Protein AF-S6H0C4-F1 (afdb_monomer_lite)

Sequence (264 aa):
MDNEKNSGAQAIASGHPKEELLQLLNVKPSTLNWDAVVVYNRGRANALMMQQYIQKLTAENYMRPIDGEIESEEGSKLKFFGIQLGIPRLSFENASLTESRARVTLPITAGLAILKSEPVGGFKAIHSIMRPNGAAGPRLWLDVTLKDAPGGVDEVGKVTIDLSQMDDFDTDLFSDPVSVINAREFFKTEFAKHPELQVYILGTLSTQADSSLKPKFFKVHTQAAPGAKIRSAPNYGDGAVVLFVTLEGGLTVVFQRKTAILSI

Foldseek 3Di:
DDDDDDDPDDDPPPDDPPVVVVVVCVPDPPLPQFPDKDKDWQVLQLVQQQVVLVVLVPDPPSFDFDWDWDAFPVQKIKTWFRWGWDGWGWFCLVFDQVQQKIKIKIFGAFTKIWIWHDDDVDDIDTPDIFTAHHPPGKIKMKMFGQWQDPDFLVPFRWRKRFQLPIDPIFMPSDDDPRVGVRVSVSVNVRVNVPSVNGIGTSDTQDQPPPDQQRFRDKGKGWFADVPLNPPPDPNPRITIIMMGTHGVVGDDDDPDDDDDPDDD

Radius of gyration: 23.13 Å; chains: 1; bounding box: 72×41×73 Å

Secondary structure (DSSP, 8-state):
--------------S--HHHHHHHHHHS-TTTT-SEEEEEEHHHHHHHHHHHHHHHHTSTTTT--EEEEEE-TTSEEEEEEEEEE---EEE-TT--TTT-EEEEEEEEEEEEEEEEE--TTS--EEEEEE---TTT--EEEEEEE-PPPS--TTS-EEEEEEGGG-EEEEESS-SSHHHHHHHHHHHHHHHHH-GGGTEEEEEEE---TT-TT-E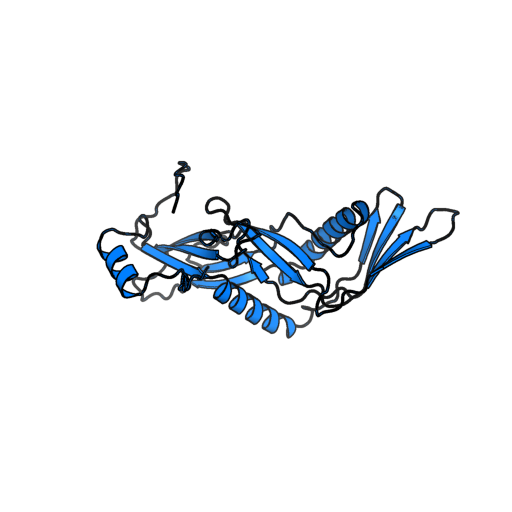EEEEEEEEEPTTTTSTTSTTTT-EEEEEEEEETTS--------------

pLDDT: mean 73.97, std 19.16, range [25.44, 95.0]

Structure (mmCIF, N/CA/C/O backbone):
data_AF-S6H0C4-F1
#
_entry.id   AF-S6H0C4-F1
#
loop_
_atom_site.group_PDB
_atom_site.id
_atom_site.type_symbol
_atom_site.label_atom_id
_atom_site.label_alt_id
_atom_site.label_comp_id
_atom_site.label_asym_id
_atom_site.label_entity_id
_atom_site.label_seq_id
_atom_site.pdbx_PDB_ins_code
_atom_site.Cartn_x
_atom_site.Cartn_y
_atom_site.Cartn_z
_atom_site.occupancy
_atom_site.B_iso_or_equiv
_atom_site.auth_seq_id
_atom_site.auth_comp_id
_atom_site.auth_asym_id
_atom_site.auth_atom_id
_atom_site.pdbx_PDB_model_num
ATOM 1 N N . MET A 1 1 ? 40.368 -20.418 32.553 1.00 34.09 1 MET A N 1
ATOM 2 C CA . MET A 1 1 ? 39.845 -21.783 32.761 1.00 34.09 1 MET A CA 1
ATOM 3 C C . MET A 1 1 ? 38.552 -21.650 33.549 1.00 34.09 1 MET A C 1
ATOM 5 O O . MET A 1 1 ? 38.533 -21.924 34.739 1.00 34.09 1 MET A O 1
ATOM 9 N N . ASP A 1 2 ? 37.561 -20.921 33.026 1.00 31.42 2 ASP A N 1
ATOM 10 C CA . ASP A 1 2 ? 36.664 -21.278 31.891 1.00 31.42 2 ASP A CA 1
ATOM 11 C C . ASP A 1 2 ? 35.701 -22.376 32.384 1.00 31.42 2 ASP A C 1
ATOM 13 O O . ASP A 1 2 ? 36.164 -23.381 32.908 1.00 31.42 2 ASP A O 1
ATOM 17 N N . ASN A 1 3 ? 34.371 -22.253 32.367 1.00 30.25 3 ASN A N 1
ATOM 18 C CA . ASN A 1 3 ? 33.481 -21.798 31.295 1.00 30.25 3 ASN A CA 1
ATOM 19 C C . ASN A 1 3 ? 32.099 -21.416 31.887 1.00 30.25 3 ASN A C 1
ATOM 21 O O . ASN A 1 3 ? 31.640 -22.047 32.834 1.00 30.25 3 ASN A O 1
ATOM 25 N N . GLU A 1 4 ? 31.513 -20.280 31.491 1.00 34.00 4 GLU A N 1
ATOM 26 C CA . GLU A 1 4 ? 30.398 -20.142 30.519 1.00 34.00 4 GLU A CA 1
ATOM 27 C C . GLU A 1 4 ? 29.028 -20.673 30.989 1.00 34.00 4 GLU A C 1
ATOM 29 O O . GLU A 1 4 ? 28.811 -21.860 31.186 1.00 34.00 4 GLU A O 1
ATOM 34 N N . LYS A 1 5 ? 28.107 -19.753 31.319 1.00 36.75 5 LYS A N 1
ATOM 35 C CA . LYS A 1 5 ? 26.991 -19.284 30.463 1.00 36.75 5 LYS A CA 1
ATOM 36 C C . LYS A 1 5 ? 25.963 -20.374 30.139 1.00 36.75 5 LYS A C 1
ATOM 38 O O . LYS A 1 5 ? 26.161 -21.185 29.247 1.00 36.75 5 LYS A O 1
ATOM 43 N N . ASN A 1 6 ? 24.768 -20.227 30.711 1.00 29.98 6 ASN A N 1
ATOM 44 C CA . ASN A 1 6 ? 23.556 -20.471 29.936 1.00 29.98 6 ASN A CA 1
ATOM 45 C C . ASN A 1 6 ? 22.479 -19.439 30.297 1.00 29.98 6 ASN A C 1
ATOM 47 O O . ASN A 1 6 ? 21.693 -19.606 31.226 1.00 29.98 6 ASN A O 1
ATOM 51 N N . SER A 1 7 ? 22.518 -18.323 29.568 1.00 31.81 7 SER A N 1
ATOM 52 C CA . SER A 1 7 ? 21.438 -17.344 29.490 1.00 31.81 7 SER A CA 1
ATOM 53 C C . SER A 1 7 ? 20.389 -17.907 28.534 1.00 31.81 7 SER A C 1
ATOM 55 O O . SER A 1 7 ? 20.538 -17.828 27.316 1.00 31.81 7 SER A O 1
ATOM 57 N N . GLY A 1 8 ? 19.353 -18.529 29.091 1.00 25.44 8 GLY A N 1
ATOM 58 C CA . GLY A 1 8 ? 18.155 -18.901 28.348 1.00 25.44 8 GLY A CA 1
ATOM 59 C C . GLY A 1 8 ? 17.259 -17.679 28.196 1.00 25.44 8 GLY A C 1
ATOM 60 O O . GLY A 1 8 ? 16.434 -17.406 29.064 1.00 25.44 8 GLY A O 1
ATOM 61 N N . ALA A 1 9 ? 17.441 -16.936 27.105 1.00 29.97 9 ALA A N 1
ATOM 62 C CA . ALA A 1 9 ? 16.541 -15.873 26.684 1.00 29.97 9 ALA A CA 1
ATOM 63 C C . ALA A 1 9 ? 15.137 -16.453 26.435 1.00 29.97 9 ALA A C 1
ATOM 65 O O . ALA A 1 9 ? 14.895 -17.117 25.426 1.00 29.97 9 ALA A O 1
ATOM 66 N N . GLN A 1 10 ? 14.213 -16.220 27.369 1.00 28.70 10 GLN A N 1
ATOM 67 C CA . GLN A 1 10 ? 12.796 -16.487 27.154 1.00 28.70 10 GLN A CA 1
ATOM 68 C C . GLN A 1 10 ? 12.208 -15.399 26.257 1.00 28.70 10 GLN A C 1
ATOM 70 O O . GLN A 1 10 ? 12.395 -14.202 26.470 1.00 28.70 10 GLN A O 1
ATOM 75 N N . ALA A 1 11 ? 11.531 -15.870 25.214 1.00 28.61 11 ALA A N 1
ATOM 76 C CA . ALA A 1 11 ? 10.883 -15.086 24.185 1.00 28.61 11 ALA A CA 1
ATOM 77 C C . ALA A 1 11 ? 9.949 -14.026 24.783 1.00 28.61 11 ALA A C 1
ATOM 79 O O . ALA A 1 11 ? 9.035 -14.336 25.546 1.00 28.61 11 ALA A O 1
ATOM 80 N N . ILE A 1 12 ? 10.160 -12.774 24.383 1.00 30.89 12 ILE A N 1
ATOM 81 C CA . ILE A 1 12 ? 9.271 -11.659 24.693 1.00 30.89 12 ILE A CA 1
ATOM 82 C C . ILE A 1 12 ? 8.042 -11.811 23.791 1.00 30.89 12 ILE A C 1
ATOM 84 O O . ILE A 1 12 ? 7.995 -11.293 22.677 1.00 30.89 12 ILE A O 1
ATOM 88 N N . ALA A 1 13 ? 7.065 -12.593 24.247 1.00 31.64 13 ALA A N 1
ATOM 89 C CA . ALA A 1 13 ? 5.725 -12.590 23.685 1.00 31.64 13 ALA A CA 1
ATOM 90 C C . ALA A 1 13 ? 5.092 -11.232 24.020 1.00 31.64 13 ALA A C 1
ATOM 92 O O . ALA A 1 13 ? 4.673 -10.986 25.147 1.00 31.64 13 ALA A O 1
ATOM 93 N N . SER A 1 14 ? 5.074 -10.319 23.052 1.00 42.72 14 SER A N 1
ATOM 94 C CA . SER A 1 14 ? 4.453 -8.997 23.159 1.00 42.72 14 SER A CA 1
ATOM 95 C C . SER A 1 14 ? 2.926 -9.098 23.078 1.00 42.72 14 SER A C 1
ATOM 97 O O . SER A 1 14 ? 2.285 -8.649 22.129 1.00 42.72 14 SER A O 1
ATOM 99 N N . GLY A 1 15 ? 2.335 -9.712 24.100 1.00 42.31 15 GLY A N 1
ATOM 100 C CA . GLY A 1 15 ? 0.900 -9.735 24.335 1.00 42.31 15 GLY A CA 1
ATOM 101 C C . GLY A 1 15 ? 0.644 -9.973 25.813 1.00 42.31 15 GLY A C 1
ATOM 102 O O . GLY A 1 15 ? 1.036 -11.009 26.343 1.00 42.31 15 GLY A O 1
ATOM 103 N N . HIS A 1 16 ? -0.006 -9.020 26.477 1.00 50.00 16 HIS A N 1
ATOM 104 C CA . HIS A 1 16 ? -0.489 -9.230 27.837 1.00 50.00 16 HIS A CA 1
ATOM 105 C C . HIS A 1 16 ? -1.446 -10.435 27.844 1.00 50.00 16 HIS A C 1
ATOM 107 O O . HIS A 1 16 ? -2.342 -10.491 26.989 1.00 50.00 16 HIS A O 1
ATOM 113 N N . PRO A 1 17 ? -1.284 -11.409 28.760 1.00 57.81 17 PRO A N 1
ATOM 114 C CA . PRO A 1 17 ? -2.262 -12.465 28.969 1.00 57.81 17 PRO A CA 1
ATOM 115 C C . PRO A 1 17 ? -3.647 -11.852 29.183 1.00 57.81 17 PRO A C 1
ATOM 117 O O . PRO A 1 17 ? -3.780 -10.761 29.743 1.00 57.81 17 PRO A O 1
ATOM 120 N N . LYS A 1 18 ? -4.691 -12.547 28.732 1.00 45.91 18 LYS A N 1
ATOM 121 C CA . LYS A 1 18 ? -6.084 -12.079 28.795 1.00 45.91 18 LYS A CA 1
ATOM 122 C C . LYS A 1 18 ? -6.448 -11.536 30.183 1.00 45.91 18 LYS A C 1
ATOM 124 O O . LYS A 1 18 ? -7.115 -10.511 30.278 1.00 45.91 18 LYS A O 1
ATOM 129 N N . GLU A 1 19 ? -5.997 -12.202 31.241 1.00 47.56 19 GLU A N 1
ATOM 130 C CA . GLU A 1 19 ? -6.248 -11.820 32.631 1.00 47.56 19 GLU A CA 1
ATOM 131 C C . GLU A 1 19 ? -5.609 -10.474 33.009 1.00 47.56 19 GLU A C 1
ATOM 133 O O . GLU A 1 19 ? -6.232 -9.681 33.709 1.00 47.56 19 GLU A O 1
ATOM 138 N N . GLU A 1 20 ? -4.408 -10.180 32.511 1.00 55.25 20 GLU A N 1
ATOM 139 C CA . GLU A 1 20 ? -3.692 -8.925 32.777 1.00 55.25 20 GLU A CA 1
ATOM 140 C C . GLU A 1 20 ? -4.338 -7.749 32.025 1.00 55.25 20 GLU A C 1
ATOM 142 O O . GLU A 1 20 ? -4.531 -6.668 32.581 1.00 55.25 20 GLU A O 1
ATOM 147 N N . LEU A 1 21 ? -4.796 -7.993 30.793 1.00 51.62 21 LEU A N 1
ATOM 148 C CA . LEU A 1 21 ? -5.605 -7.046 30.016 1.00 51.62 21 LEU A CA 1
ATOM 149 C C . LEU A 1 21 ? -6.933 -6.719 30.714 1.00 51.62 21 LEU A C 1
ATOM 151 O O . LEU A 1 21 ? -7.326 -5.555 30.782 1.00 51.62 21 LEU A O 1
ATOM 155 N N . LEU A 1 22 ? -7.611 -7.729 31.269 1.00 54.78 22 LEU A N 1
ATOM 156 C CA . LEU A 1 22 ? -8.853 -7.536 32.022 1.00 54.78 22 LEU A CA 1
ATOM 157 C C . LEU A 1 22 ? -8.627 -6.744 33.313 1.00 54.78 22 LEU A C 1
ATOM 159 O O . LEU A 1 22 ? -9.448 -5.894 33.647 1.00 54.78 22 LEU A O 1
ATOM 163 N N . GLN A 1 23 ? -7.514 -6.971 34.014 1.00 60.06 23 GLN A N 1
ATOM 164 C CA . GLN A 1 23 ? -7.155 -6.184 35.197 1.00 60.06 23 GLN A CA 1
ATOM 165 C C . GLN A 1 23 ? -6.880 -4.719 34.840 1.00 60.06 23 GLN A C 1
ATOM 167 O O . GLN A 1 23 ? -7.364 -3.825 35.530 1.00 60.06 23 GLN A O 1
ATOM 172 N N . LEU A 1 24 ? -6.180 -4.465 33.732 1.00 53.62 24 LEU A N 1
ATOM 173 C CA . LEU A 1 24 ? -5.868 -3.113 33.264 1.00 53.62 24 LEU A CA 1
ATOM 174 C C . LEU A 1 24 ? -7.130 -2.335 32.847 1.00 53.62 24 LEU A C 1
ATOM 176 O O . LEU A 1 24 ? -7.292 -1.168 33.204 1.00 53.62 24 LEU A O 1
ATOM 180 N N . LEU A 1 25 ? -8.072 -3.009 32.176 1.00 59.50 25 LEU A N 1
ATOM 181 C CA . LEU A 1 25 ? -9.378 -2.449 31.807 1.00 59.50 25 LEU A CA 1
ATOM 182 C C . LEU A 1 25 ? -10.277 -2.149 33.020 1.00 59.50 25 LEU A C 1
ATOM 184 O O . LEU A 1 25 ? -11.147 -1.286 32.926 1.00 59.50 25 LEU A O 1
ATOM 188 N N . ASN A 1 26 ? -10.062 -2.827 34.151 1.00 58.31 26 ASN A N 1
ATOM 189 C CA . ASN A 1 26 ? -10.879 -2.688 35.359 1.00 58.31 26 ASN A CA 1
ATOM 190 C C . ASN A 1 26 ? -10.489 -1.477 36.235 1.00 58.31 26 ASN A C 1
ATOM 192 O O . ASN A 1 26 ? -11.253 -1.076 37.107 1.00 58.31 26 ASN A O 1
ATOM 196 N N . VAL A 1 27 ? -9.304 -0.887 36.027 1.00 59.44 27 VAL A N 1
ATOM 197 C CA . VAL A 1 27 ? -8.774 0.201 36.878 1.00 59.44 27 VAL A CA 1
ATOM 198 C C . VAL A 1 27 ? -9.173 1.593 36.373 1.00 59.44 27 VAL A C 1
ATOM 200 O O . VAL A 1 27 ? -9.385 2.509 37.167 1.00 59.44 27 VAL A O 1
ATOM 203 N N . LYS A 1 28 ? -9.285 1.784 35.056 1.00 52.25 28 LYS A N 1
ATOM 204 C CA . LYS A 1 28 ? -9.688 3.058 34.440 1.00 52.25 28 LYS A CA 1
ATOM 205 C C . LYS A 1 28 ? -10.244 2.787 33.040 1.00 52.25 28 LYS A C 1
ATOM 207 O O . LYS A 1 28 ? -9.727 1.879 32.384 1.00 52.25 28 LYS A O 1
ATOM 212 N N . PRO A 1 29 ? -11.216 3.579 32.532 1.00 55.62 29 PRO A N 1
ATOM 213 C CA . PRO A 1 29 ? -11.611 3.503 31.130 1.00 55.62 29 PRO A CA 1
ATOM 214 C C . PRO A 1 29 ? -10.373 3.702 30.250 1.00 55.62 29 PRO A C 1
ATOM 216 O O . PRO A 1 29 ? -9.862 4.811 30.092 1.00 55.62 29 PRO A O 1
ATOM 219 N N . SER A 1 30 ? -9.848 2.597 29.724 1.00 63.81 30 SER A N 1
ATOM 220 C CA . SER A 1 30 ? -8.609 2.580 28.938 1.00 63.81 30 SER A CA 1
ATOM 221 C C . SER A 1 30 ? -8.872 2.934 27.473 1.00 63.81 30 SER A C 1
ATOM 223 O O . SER A 1 30 ? -7.967 2.932 26.648 1.00 63.81 30 SER A O 1
ATOM 225 N N . THR A 1 31 ? -10.123 3.263 27.152 1.00 70.19 31 THR A N 1
ATOM 226 C CA . THR A 1 31 ? -10.595 3.652 25.826 1.00 70.19 31 THR A CA 1
ATOM 227 C C . THR A 1 31 ? -10.533 5.158 25.593 1.00 70.19 31 THR A C 1
ATOM 229 O O . THR A 1 31 ? -10.997 5.611 24.559 1.00 70.19 31 THR A O 1
ATOM 232 N N . LEU A 1 32 ? -9.976 5.959 26.515 1.00 71.00 32 LEU A N 1
ATOM 233 C CA . LEU A 1 32 ? -9.816 7.414 26.346 1.00 71.00 32 LEU A CA 1
ATOM 234 C C . LEU A 1 32 ? -11.122 8.130 25.930 1.00 71.00 32 LEU A C 1
ATOM 236 O O . LEU A 1 32 ? -11.110 8.964 25.027 1.00 71.00 32 LEU A O 1
ATOM 240 N N . ASN A 1 33 ? -12.234 7.812 26.605 1.00 75.94 33 ASN A N 1
ATOM 241 C CA . ASN A 1 33 ? -13.592 8.325 26.342 1.00 75.94 33 ASN A CA 1
ATOM 242 C C . ASN A 1 33 ? -14.245 7.849 25.029 1.00 75.94 33 ASN A C 1
ATOM 244 O O . ASN A 1 33 ? -15.253 8.414 24.615 1.00 75.94 33 ASN A O 1
ATOM 248 N N . TRP A 1 34 ? -13.698 6.820 24.386 1.00 78.88 34 TRP A N 1
ATOM 249 C CA . TRP A 1 34 ? -14.387 6.091 23.323 1.00 78.88 34 TRP A CA 1
ATOM 250 C C . TRP A 1 34 ? -15.216 4.944 23.900 1.00 78.88 34 TRP A C 1
ATOM 252 O O . TRP A 1 34 ? -14.828 4.333 24.898 1.00 78.88 34 TRP A O 1
ATOM 262 N N . ASP A 1 35 ? -16.335 4.629 23.254 1.00 78.38 35 ASP A N 1
ATOM 263 C CA . ASP A 1 35 ? -17.247 3.579 23.715 1.00 78.38 35 ASP A CA 1
ATOM 264 C C . ASP A 1 35 ? -16.727 2.179 23.353 1.00 78.38 35 ASP A C 1
ATOM 266 O O . ASP A 1 35 ? -16.949 1.219 24.088 1.00 78.38 35 ASP A O 1
ATOM 270 N N . ALA A 1 36 ? -15.983 2.059 22.247 1.00 80.50 36 ALA A N 1
ATOM 271 C CA . ALA A 1 36 ? -15.291 0.830 21.871 1.00 80.50 36 ALA A CA 1
ATOM 272 C C . ALA A 1 36 ? -13.983 1.098 21.109 1.00 80.50 36 ALA A C 1
ATOM 274 O O . ALA A 1 36 ? -13.833 2.105 20.415 1.00 80.50 36 ALA A O 1
ATOM 275 N N . VAL A 1 37 ? -13.038 0.157 21.220 1.00 81.75 37 VAL A N 1
ATOM 276 C CA . VAL A 1 37 ? -11.792 0.132 20.441 1.00 81.75 37 VAL A CA 1
ATOM 277 C C . VAL A 1 37 ? -11.666 -1.225 19.752 1.00 81.75 37 VAL A C 1
ATOM 279 O O . VAL A 1 37 ? -11.728 -2.263 20.411 1.00 81.75 37 VAL A O 1
ATOM 282 N N . VAL A 1 38 ? -11.482 -1.228 18.431 1.00 81.44 38 VAL A N 1
ATOM 283 C CA . VAL A 1 38 ? -11.305 -2.445 17.620 1.00 81.44 38 VAL A CA 1
ATOM 284 C C . VAL A 1 38 ? -9.908 -2.446 17.017 1.00 81.44 38 VAL A C 1
ATOM 286 O O . VAL A 1 38 ? -9.460 -1.438 16.482 1.00 81.44 38 VAL A O 1
ATOM 289 N N . VAL A 1 39 ? -9.209 -3.580 17.089 1.00 85.19 39 VAL A N 1
ATOM 290 C CA . VAL A 1 39 ? -7.814 -3.686 16.645 1.00 85.19 39 VAL A CA 1
ATOM 291 C C . VAL A 1 39 ? -7.643 -4.835 15.656 1.00 85.19 39 VAL A C 1
ATOM 293 O O . VAL A 1 39 ? -7.896 -6.000 15.976 1.00 85.19 39 VAL A O 1
ATOM 296 N N . TYR A 1 40 ? -7.136 -4.510 14.468 1.00 86.38 40 TYR A N 1
ATOM 297 C CA . TYR A 1 40 ? -6.672 -5.476 13.477 1.00 86.38 40 TYR A CA 1
ATOM 298 C C . TYR A 1 40 ? -5.149 -5.449 13.437 1.00 86.38 40 TYR A C 1
ATOM 300 O O . TYR A 1 40 ? -4.553 -4.526 12.886 1.00 86.38 40 TYR A O 1
ATOM 308 N N . ASN A 1 41 ? -4.502 -6.465 14.007 1.00 91.31 41 ASN A N 1
ATOM 309 C CA . ASN A 1 41 ? -3.055 -6.609 13.859 1.00 91.31 41 ASN A CA 1
ATOM 310 C C . ASN A 1 41 ? -2.668 -6.854 12.386 1.00 91.31 41 ASN A C 1
ATOM 312 O O . ASN A 1 41 ? -3.500 -7.258 11.568 1.00 91.31 41 ASN A O 1
ATOM 316 N N . ARG A 1 42 ? -1.383 -6.664 12.061 1.00 93.25 42 ARG A N 1
ATOM 317 C CA . ARG A 1 42 ? -0.816 -6.878 10.717 1.00 93.25 42 ARG A CA 1
ATOM 318 C C . ARG A 1 42 ? -1.258 -8.194 10.083 1.00 93.25 42 ARG A C 1
ATOM 320 O O . ARG A 1 42 ? -1.658 -8.209 8.924 1.00 93.25 42 ARG A O 1
ATOM 327 N N . GLY A 1 43 ? -1.219 -9.287 10.847 1.00 93.81 43 GLY A N 1
ATOM 328 C CA . GLY A 1 43 ? -1.630 -10.609 10.371 1.00 93.81 43 GLY A CA 1
ATOM 329 C C . GLY A 1 43 ? -3.090 -10.650 9.911 1.00 93.81 43 GLY A C 1
ATOM 330 O O . GLY A 1 43 ? -3.363 -11.086 8.795 1.00 93.81 43 GLY A O 1
ATOM 331 N N . ARG A 1 44 ? -4.024 -10.151 10.731 1.00 91.62 44 ARG A N 1
ATOM 332 C CA . ARG A 1 44 ? -5.456 -10.110 10.387 1.00 91.62 44 ARG A CA 1
ATOM 333 C C . ARG A 1 44 ? -5.752 -9.147 9.241 1.00 91.62 44 ARG A C 1
ATOM 335 O O . ARG A 1 44 ? -6.492 -9.521 8.337 1.00 91.62 44 ARG A O 1
ATOM 342 N N . ALA A 1 45 ? -5.157 -7.953 9.246 1.00 89.56 45 ALA A N 1
ATOM 343 C CA . ALA A 1 45 ? -5.327 -6.990 8.158 1.00 89.56 45 ALA A CA 1
ATOM 344 C C . ALA A 1 45 ? -4.865 -7.585 6.814 1.00 89.56 45 ALA A C 1
ATOM 346 O O . ALA A 1 45 ? -5.612 -7.571 5.837 1.00 89.56 45 ALA A O 1
ATOM 347 N N . ASN A 1 46 ? -3.688 -8.218 6.791 1.00 93.56 46 ASN A N 1
ATOM 348 C CA . ASN A 1 46 ? -3.154 -8.856 5.586 1.00 93.56 46 ASN A CA 1
ATOM 349 C C . ASN A 1 46 ? -3.956 -10.086 5.146 1.00 93.56 46 ASN A C 1
ATOM 351 O O . ASN A 1 46 ? -4.091 -10.316 3.946 1.00 93.56 46 ASN A O 1
ATOM 355 N N . ALA A 1 47 ? -4.524 -10.857 6.077 1.00 92.81 47 ALA A N 1
ATOM 356 C CA . ALA A 1 47 ? -5.413 -11.968 5.734 1.00 92.81 47 ALA A CA 1
ATOM 357 C C . ALA A 1 47 ? -6.681 -11.479 5.009 1.00 92.81 47 ALA A C 1
ATOM 359 O O . ALA A 1 47 ? -7.070 -12.050 3.991 1.00 92.81 47 ALA A O 1
ATOM 360 N N . LEU A 1 48 ? -7.282 -10.379 5.477 1.00 89.50 48 LEU A N 1
ATOM 361 C CA . LEU A 1 48 ? -8.447 -9.762 4.832 1.00 89.50 48 LEU A CA 1
ATOM 362 C C . LEU A 1 48 ? -8.109 -9.163 3.462 1.00 89.50 48 LEU A C 1
ATOM 364 O O . LEU A 1 48 ? -8.894 -9.290 2.520 1.00 89.50 48 LEU A O 1
ATOM 368 N N . MET A 1 49 ? -6.938 -8.533 3.327 1.00 87.88 49 MET A N 1
ATOM 369 C CA . MET A 1 49 ? -6.461 -8.033 2.034 1.00 87.88 49 MET A CA 1
ATOM 370 C C . MET A 1 49 ? -6.211 -9.177 1.048 1.00 87.88 49 MET A C 1
ATOM 372 O O . MET A 1 49 ? -6.608 -9.077 -0.109 1.00 87.88 49 MET A O 1
ATOM 376 N N . MET A 1 50 ? -5.626 -10.289 1.504 1.00 91.19 50 MET A N 1
ATOM 377 C CA . MET A 1 50 ? -5.413 -11.488 0.690 1.00 91.19 50 MET A CA 1
ATOM 378 C C . MET A 1 50 ? -6.732 -12.102 0.215 1.00 91.19 50 MET A C 1
ATOM 380 O O . MET A 1 50 ? -6.861 -12.419 -0.965 1.00 91.19 50 MET A O 1
ATOM 384 N N . GLN A 1 51 ? -7.719 -12.246 1.104 1.00 90.31 51 GLN A N 1
ATOM 385 C CA . GLN A 1 51 ? -9.031 -12.781 0.736 1.00 90.31 51 GLN A CA 1
ATOM 386 C C . GLN A 1 51 ? -9.690 -11.932 -0.355 1.00 90.31 51 GLN A C 1
ATOM 388 O O . GLN A 1 51 ? -10.169 -12.467 -1.352 1.00 90.31 51 GLN A O 1
ATOM 393 N N . GLN A 1 52 ? -9.677 -10.609 -0.190 1.00 86.56 52 GLN A N 1
ATOM 394 C CA . GLN A 1 52 ? -10.233 -9.698 -1.188 1.00 86.56 52 GLN A CA 1
ATOM 395 C C . GLN A 1 52 ? -9.439 -9.716 -2.482 1.00 86.56 52 GLN A C 1
ATOM 397 O O . GLN A 1 52 ? -10.036 -9.744 -3.548 1.00 86.56 52 GLN A O 1
ATOM 402 N N . TYR A 1 53 ? -8.109 -9.756 -2.410 1.00 86.25 53 TYR A N 1
ATOM 403 C CA . TYR A 1 53 ? -7.272 -9.915 -3.591 1.00 86.25 53 TYR A CA 1
ATOM 404 C C . TYR A 1 53 ? -7.690 -11.159 -4.388 1.00 86.25 53 TYR A C 1
ATOM 406 O O . TYR A 1 53 ? -7.955 -11.041 -5.578 1.00 86.25 53 TYR A O 1
ATOM 414 N N . ILE A 1 54 ? -7.860 -12.317 -3.735 1.00 87.12 54 ILE A N 1
ATOM 415 C CA . ILE A 1 54 ? -8.311 -13.563 -4.382 1.00 87.12 54 ILE A CA 1
ATOM 416 C C . ILE A 1 54 ? -9.717 -13.422 -4.983 1.00 87.12 54 ILE A C 1
ATOM 418 O O . ILE A 1 54 ? -9.941 -13.859 -6.106 1.00 87.12 54 ILE A O 1
ATOM 422 N N . GLN A 1 55 ? -10.661 -12.797 -4.276 1.00 84.56 55 GLN A N 1
ATOM 423 C CA . GLN A 1 55 ? -12.011 -12.550 -4.810 1.00 84.56 55 GLN A CA 1
ATOM 424 C C . GLN A 1 55 ? -11.978 -11.663 -6.053 1.00 84.56 55 GLN A C 1
ATOM 426 O O . GLN A 1 55 ? -12.716 -11.875 -7.015 1.00 84.56 55 GLN A O 1
ATOM 431 N N . LYS A 1 56 ? -11.096 -10.668 -6.040 1.00 80.19 56 LYS A N 1
ATOM 432 C CA . LYS A 1 56 ? -10.920 -9.777 -7.168 1.00 80.19 56 LYS A CA 1
ATOM 433 C C . LYS A 1 56 ? -10.226 -10.489 -8.338 1.00 80.19 56 LYS A C 1
ATOM 435 O O . LYS A 1 56 ? -10.638 -10.264 -9.465 1.00 80.19 56 LYS A O 1
ATOM 440 N N . LEU A 1 57 ? -9.300 -11.436 -8.112 1.00 75.81 57 LEU A N 1
ATOM 441 C CA . LEU A 1 57 ? -8.700 -12.265 -9.183 1.00 75.81 57 LEU A CA 1
ATOM 442 C C . LEU A 1 57 ? -9.738 -12.968 -10.064 1.00 75.81 57 LEU A C 1
ATOM 444 O O . LEU A 1 57 ? -9.495 -13.174 -11.249 1.00 75.81 57 LEU A O 1
ATOM 448 N N . THR A 1 58 ? -10.867 -13.366 -9.479 1.00 68.44 58 THR A N 1
ATOM 449 C CA . THR A 1 58 ? -11.939 -14.066 -10.196 1.00 68.44 58 THR A CA 1
ATOM 450 C C . THR A 1 58 ? -12.900 -13.127 -10.926 1.00 68.44 58 THR A C 1
ATOM 452 O O . THR A 1 58 ? -13.760 -13.601 -11.662 1.00 68.44 58 THR A O 1
ATOM 455 N N . ALA A 1 59 ? -12.774 -11.811 -10.731 1.00 66.94 59 ALA A N 1
ATOM 456 C CA . ALA A 1 59 ? -13.578 -10.816 -11.426 1.00 66.94 59 ALA A CA 1
ATOM 457 C C . ALA A 1 59 ? -13.000 -10.536 -12.821 1.00 66.94 59 ALA A C 1
ATOM 459 O O . ALA A 1 59 ? -11.786 -10.385 -12.992 1.00 66.94 59 ALA A O 1
ATOM 460 N N . GLU A 1 60 ? -13.874 -10.430 -13.824 1.00 57.81 60 GLU A N 1
ATOM 461 C CA . GLU A 1 60 ? -13.468 -10.055 -15.177 1.00 57.81 60 GLU A CA 1
ATOM 462 C C . GLU A 1 60 ? -12.746 -8.694 -15.132 1.00 57.81 60 GLU A C 1
ATOM 464 O O . GLU A 1 60 ? -13.335 -7.688 -14.746 1.00 57.81 60 GLU A O 1
ATOM 469 N N . ASN A 1 61 ? -11.470 -8.674 -15.542 1.00 57.06 61 ASN A N 1
ATOM 470 C CA . ASN A 1 61 ? -10.563 -7.513 -15.660 1.00 57.06 61 ASN A CA 1
ATOM 471 C C . ASN A 1 61 ? -9.656 -7.139 -14.472 1.00 57.06 61 ASN A C 1
ATOM 473 O O . ASN A 1 61 ? -8.834 -6.244 -14.650 1.00 57.06 61 ASN A O 1
ATOM 477 N N . TYR A 1 62 ? -9.690 -7.818 -13.322 1.00 59.88 62 TYR A N 1
ATOM 478 C CA . TYR A 1 62 ? -8.856 -7.397 -12.178 1.00 59.88 62 TYR A CA 1
ATOM 479 C C . TYR A 1 62 ? -7.340 -7.612 -12.358 1.00 59.88 62 TYR A C 1
ATOM 481 O O . TYR A 1 62 ? -6.531 -6.917 -11.755 1.00 59.88 62 TYR A O 1
ATOM 489 N N . MET A 1 63 ? -6.942 -8.574 -13.193 1.00 61.31 63 MET A N 1
ATOM 490 C CA . MET A 1 63 ? -5.539 -8.930 -13.460 1.00 61.31 63 MET A CA 1
ATOM 491 C C . MET A 1 63 ? -5.110 -8.536 -14.872 1.00 61.31 63 MET A C 1
ATOM 493 O O . MET A 1 63 ? -4.359 -9.273 -15.514 1.00 61.31 63 MET A O 1
ATOM 497 N N . ARG A 1 64 ? -5.605 -7.411 -15.407 1.00 73.06 64 ARG A N 1
ATOM 498 C CA . ARG A 1 64 ? -5.023 -6.906 -16.654 1.00 73.06 64 ARG A CA 1
ATOM 499 C C . ARG A 1 64 ? -3.556 -6.581 -16.378 1.00 73.06 64 ARG A C 1
ATOM 501 O O . ARG A 1 64 ? -3.283 -5.807 -15.461 1.00 73.06 64 ARG A O 1
ATOM 508 N N . PRO A 1 65 ? -2.619 -7.209 -17.103 1.00 83.31 65 PRO A N 1
ATOM 509 C CA . PRO A 1 65 ? -1.223 -6.866 -16.947 1.00 83.31 65 PRO A CA 1
ATOM 510 C C . PRO A 1 65 ? -1.024 -5.372 -17.210 1.00 83.31 65 PRO A C 1
ATOM 512 O O . PRO A 1 65 ? -1.682 -4.799 -18.078 1.00 83.31 65 PRO A O 1
ATOM 515 N N . ILE A 1 66 ? -0.145 -4.742 -16.436 1.00 88.50 66 ILE A N 1
ATOM 516 C CA . ILE A 1 66 ? 0.170 -3.328 -16.602 1.00 88.50 66 ILE A CA 1
ATOM 517 C C . ILE A 1 66 ? 1.148 -3.220 -17.773 1.00 88.50 66 ILE A C 1
ATOM 519 O O . ILE A 1 66 ? 2.296 -3.674 -17.703 1.00 88.50 66 ILE A O 1
ATOM 523 N N . ASP A 1 67 ? 0.658 -2.635 -18.858 1.00 90.44 67 ASP A N 1
ATOM 524 C CA . ASP A 1 67 ? 1.406 -2.323 -20.066 1.00 90.44 67 ASP A CA 1
ATOM 525 C C . ASP A 1 67 ? 1.515 -0.806 -20.210 1.00 90.44 67 ASP A C 1
ATOM 527 O O . ASP A 1 67 ? 0.574 -0.072 -19.913 1.00 90.44 67 ASP A O 1
ATOM 531 N N . GLY A 1 68 ? 2.642 -0.322 -20.719 1.00 92.06 68 GLY A N 1
ATOM 532 C CA . GLY A 1 68 ? 2.772 1.089 -21.054 1.00 92.06 68 GLY A CA 1
ATOM 533 C C . GLY A 1 68 ? 4.209 1.535 -21.228 1.00 92.06 68 GLY A C 1
ATOM 534 O O . GLY A 1 68 ? 5.147 0.741 -21.194 1.00 92.06 68 GLY A O 1
ATOM 535 N N . GLU A 1 69 ? 4.388 2.825 -21.460 1.00 92.56 69 GLU A N 1
ATOM 536 C CA . GLU A 1 69 ? 5.706 3.426 -21.577 1.00 92.56 69 GLU A CA 1
ATOM 537 C C . GLU A 1 69 ? 5.718 4.822 -20.974 1.00 92.56 69 GLU A C 1
ATOM 539 O O . GLU A 1 69 ? 4.705 5.520 -20.965 1.00 92.56 69 GLU A O 1
ATOM 544 N N . ILE A 1 70 ? 6.886 5.209 -20.477 1.00 91.94 70 ILE A N 1
ATOM 545 C CA . ILE A 1 70 ? 7.182 6.562 -20.031 1.00 91.94 70 ILE A CA 1
ATOM 546 C C . ILE A 1 70 ? 8.508 6.999 -20.647 1.00 91.94 70 ILE A C 1
ATOM 548 O O . ILE A 1 70 ? 9.446 6.207 -20.784 1.00 91.94 70 ILE A O 1
ATOM 552 N N . GLU A 1 71 ? 8.567 8.253 -21.069 1.00 88.44 71 GLU A N 1
ATOM 553 C CA . GLU A 1 71 ? 9.755 8.868 -21.648 1.00 88.44 71 GLU A CA 1
ATOM 554 C C . GLU A 1 71 ? 10.399 9.779 -20.607 1.00 88.44 71 GLU A C 1
ATOM 556 O O . GLU A 1 71 ? 9.713 10.539 -19.926 1.00 88.44 71 GLU A O 1
ATOM 561 N N . SER A 1 72 ? 11.714 9.660 -20.460 1.00 79.94 72 SER A N 1
ATOM 562 C CA . SER A 1 72 ? 12.509 10.553 -19.632 1.00 79.94 72 SER A CA 1
ATOM 563 C C . SER A 1 72 ? 12.762 11.867 -20.363 1.00 79.94 72 SER A C 1
ATOM 565 O O . SER A 1 72 ? 12.764 11.923 -21.595 1.00 79.94 72 SER A O 1
ATOM 567 N N . GLU A 1 73 ? 13.071 12.917 -19.604 1.00 72.50 73 GLU A N 1
ATOM 568 C CA . GLU A 1 73 ? 13.477 14.210 -20.171 1.00 72.50 73 GLU A CA 1
ATOM 569 C C . GLU A 1 73 ? 14.740 14.104 -21.051 1.00 72.50 73 GLU A C 1
ATOM 571 O O . GLU A 1 73 ? 14.943 14.912 -21.953 1.00 72.50 73 GLU A O 1
ATOM 576 N N . GLU A 1 74 ? 15.561 13.070 -20.843 1.00 70.94 74 GLU A N 1
ATOM 577 C CA . GLU A 1 74 ? 16.791 12.797 -21.596 1.00 70.94 74 GLU A CA 1
ATOM 578 C C . GLU A 1 74 ? 16.552 11.971 -22.882 1.00 70.94 74 GLU A C 1
ATOM 580 O O . GLU A 1 74 ? 17.503 11.595 -23.572 1.00 70.94 74 GLU A O 1
ATOM 585 N N . GLY A 1 75 ? 15.293 11.660 -23.225 1.00 74.94 75 GLY A N 1
ATOM 586 C CA . GLY A 1 75 ? 14.921 10.904 -24.432 1.00 74.94 75 GLY A CA 1
ATOM 587 C C . GLY A 1 75 ? 15.128 9.385 -24.325 1.00 74.94 75 GLY A C 1
ATOM 588 O O . GLY A 1 75 ? 15.062 8.659 -25.327 1.00 74.94 75 GLY A O 1
ATOM 589 N N . SER A 1 76 ? 15.392 8.876 -23.118 1.00 80.69 76 SER A N 1
ATOM 590 C CA . SER A 1 76 ? 15.324 7.441 -22.831 1.00 80.69 76 SER A CA 1
ATOM 591 C C . SER A 1 76 ? 13.877 7.035 -22.551 1.00 80.69 76 SER A C 1
ATOM 593 O O . SER A 1 76 ? 13.125 7.748 -21.897 1.00 80.69 76 SER A O 1
ATOM 595 N N . LYS A 1 77 ? 13.457 5.881 -23.065 1.00 88.25 77 LYS A N 1
ATOM 596 C CA . LYS A 1 77 ? 12.106 5.347 -22.890 1.00 88.25 77 LYS A CA 1
ATOM 597 C C . LYS A 1 77 ? 12.157 4.107 -22.028 1.00 88.25 77 LYS A C 1
ATOM 599 O O . LYS A 1 77 ? 12.902 3.168 -22.326 1.00 88.25 77 LYS A O 1
ATOM 604 N N . LEU A 1 78 ? 11.318 4.093 -21.004 1.00 91.25 78 LEU A N 1
ATOM 605 C CA . LEU A 1 78 ? 11.093 2.937 -20.165 1.00 91.25 78 LEU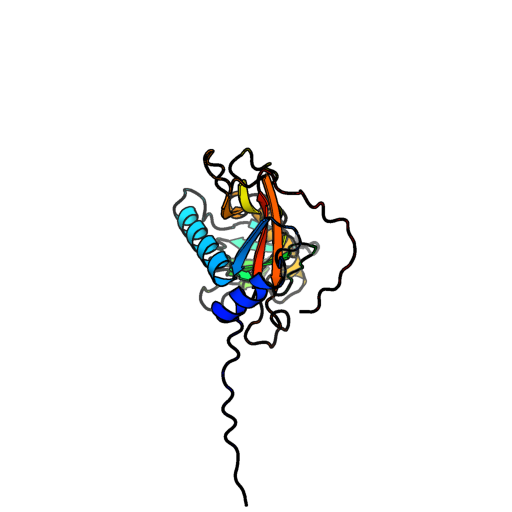 A CA 1
ATOM 606 C C . LEU A 1 78 ? 9.756 2.307 -20.534 1.00 91.25 78 LEU A C 1
ATOM 608 O O . LEU A 1 78 ? 8.713 2.952 -20.462 1.00 91.25 78 LEU A O 1
ATOM 612 N N . LYS A 1 79 ? 9.802 1.049 -20.968 1.00 92.62 79 LYS A N 1
ATOM 613 C CA . LYS A 1 79 ? 8.631 0.324 -21.453 1.00 92.62 79 LYS A CA 1
ATOM 614 C C . LYS A 1 79 ? 8.324 -0.874 -20.577 1.00 92.62 79 LYS A C 1
ATOM 616 O O . LYS A 1 79 ? 9.190 -1.716 -20.361 1.00 92.62 79 LYS A O 1
ATOM 621 N N . PHE A 1 80 ? 7.082 -0.960 -20.135 1.00 93.38 80 PHE A N 1
ATOM 622 C CA . PHE A 1 80 ? 6.539 -2.033 -19.326 1.00 93.38 80 PHE A CA 1
ATOM 623 C C . PHE A 1 80 ? 5.636 -2.902 -20.190 1.00 93.38 80 PHE A C 1
ATOM 625 O O . PHE A 1 80 ? 4.778 -2.396 -20.915 1.00 93.38 80 PHE A O 1
ATOM 632 N N . PHE A 1 81 ? 5.847 -4.210 -20.115 1.00 91.50 81 PHE A N 1
ATOM 633 C CA . PHE A 1 81 ? 5.002 -5.193 -20.765 1.00 91.50 81 PHE A CA 1
ATOM 634 C C . PHE A 1 81 ? 4.579 -6.249 -19.768 1.00 91.50 81 PHE A C 1
ATOM 636 O O . PHE A 1 81 ? 5.422 -6.895 -19.138 1.00 91.50 81 PHE A O 1
ATOM 643 N N . GLY A 1 82 ? 3.282 -6.483 -19.678 1.00 89.81 82 GLY A N 1
ATOM 644 C CA . GLY A 1 82 ? 2.763 -7.619 -18.955 1.00 89.81 82 GLY A CA 1
ATOM 645 C C . GLY A 1 82 ? 3.055 -7.583 -17.454 1.00 89.81 82 GLY A C 1
ATOM 646 O O . GLY A 1 82 ? 3.173 -8.657 -16.865 1.00 89.81 82 GLY A O 1
ATOM 647 N N . ILE A 1 83 ? 3.258 -6.408 -16.841 1.00 90.00 83 ILE A N 1
ATOM 648 C CA . ILE A 1 83 ? 3.641 -6.328 -15.427 1.00 90.00 83 ILE A CA 1
ATOM 649 C C . ILE A 1 83 ? 2.487 -6.833 -14.562 1.00 90.00 83 ILE A C 1
ATOM 651 O O . ILE A 1 83 ? 1.366 -6.335 -14.646 1.00 90.00 83 ILE A O 1
ATOM 655 N N . GLN A 1 84 ? 2.769 -7.825 -13.721 1.00 87.69 84 GLN A N 1
ATOM 656 C CA . GLN A 1 84 ? 1.799 -8.380 -12.780 1.00 87.69 84 GLN A CA 1
ATOM 657 C C . GLN A 1 84 ? 2.230 -8.083 -11.352 1.00 87.69 84 GLN A C 1
ATOM 659 O O . GLN A 1 84 ? 3.381 -8.307 -10.970 1.00 87.69 84 GLN A O 1
ATOM 664 N N . LEU A 1 85 ? 1.280 -7.595 -10.563 1.00 87.69 85 LEU A N 1
ATOM 665 C CA . LEU A 1 85 ? 1.451 -7.336 -9.144 1.00 87.69 85 LEU A CA 1
ATOM 666 C C . LEU A 1 85 ? 0.834 -8.486 -8.355 1.00 87.69 85 LEU A C 1
ATOM 668 O O . LEU A 1 85 ? -0.233 -8.984 -8.700 1.00 87.69 85 LEU A O 1
ATOM 672 N N . GLY A 1 86 ? 1.518 -8.924 -7.306 1.00 87.12 86 GLY A N 1
ATOM 673 C CA . GLY A 1 86 ? 1.015 -9.950 -6.408 1.00 87.12 86 GLY A CA 1
ATOM 674 C C . GLY A 1 86 ? 0.212 -9.378 -5.245 1.00 87.12 86 GLY A C 1
ATOM 675 O O . GLY A 1 86 ? -0.228 -8.232 -5.241 1.00 87.12 86 GLY A O 1
ATOM 676 N N . ILE A 1 87 ? 0.042 -10.212 -4.221 1.00 88.44 87 ILE A N 1
ATOM 677 C CA . ILE A 1 87 ? -0.799 -9.907 -3.061 1.00 88.44 87 ILE A CA 1
ATOM 678 C C . ILE A 1 87 ? -0.224 -8.700 -2.295 1.00 88.44 87 ILE A C 1
ATOM 680 O O . ILE A 1 87 ? 0.932 -8.780 -1.858 1.00 88.44 87 ILE A O 1
ATOM 684 N N . PRO A 1 88 ? -1.006 -7.628 -2.066 1.00 88.81 88 PRO A N 1
ATOM 685 C CA . PRO A 1 88 ? -0.569 -6.496 -1.257 1.00 88.81 88 PRO A CA 1
ATOM 686 C C . PRO A 1 88 ? -0.372 -6.904 0.198 1.00 88.81 88 PRO A C 1
ATOM 688 O O . PRO A 1 88 ? -1.160 -7.662 0.770 1.00 88.81 88 PRO A O 1
ATOM 691 N N . ARG A 1 89 ? 0.674 -6.360 0.816 1.00 92.06 89 ARG A N 1
ATOM 692 C CA . ARG A 1 89 ? 0.977 -6.563 2.232 1.00 92.06 89 ARG A CA 1
ATOM 693 C C . ARG A 1 89 ? 1.146 -5.226 2.919 1.00 92.06 89 ARG A C 1
ATOM 695 O O . ARG A 1 89 ? 1.986 -4.431 2.515 1.00 92.06 89 ARG A O 1
ATOM 702 N N . LEU A 1 90 ? 0.369 -5.024 3.968 1.00 92.12 90 LEU A N 1
ATOM 703 C CA . LEU A 1 90 ? 0.455 -3.879 4.847 1.00 92.12 90 LEU A CA 1
ATOM 704 C C . LEU A 1 90 ? 1.542 -4.097 5.906 1.00 92.12 90 LEU A C 1
ATOM 706 O O . LEU A 1 90 ? 1.676 -5.191 6.477 1.00 92.12 90 LEU A O 1
ATOM 710 N N . SER A 1 91 ? 2.278 -3.035 6.192 1.00 94.06 91 SER A N 1
ATOM 711 C CA . SER A 1 91 ? 3.260 -2.945 7.263 1.00 94.06 91 SER A CA 1
ATOM 712 C C . SER A 1 91 ? 3.248 -1.540 7.879 1.00 94.06 91 SER A C 1
ATOM 714 O O . SER A 1 91 ? 2.703 -0.592 7.312 1.00 94.06 91 SER A O 1
ATOM 716 N N . PHE A 1 92 ? 3.739 -1.432 9.114 1.00 93.38 92 PHE A N 1
ATOM 717 C CA . PHE A 1 92 ? 3.520 -0.270 9.984 1.00 93.38 92 PHE A CA 1
ATOM 718 C C . PHE A 1 92 ? 4.819 0.443 10.390 1.00 93.38 92 PHE A C 1
ATOM 720 O O . PHE A 1 92 ? 4.857 1.170 11.382 1.00 93.38 92 PHE A O 1
ATOM 727 N N . GLU A 1 93 ? 5.900 0.265 9.635 1.00 92.25 93 GLU A N 1
ATOM 728 C CA . GLU A 1 93 ? 7.198 0.906 9.875 1.00 92.25 93 GLU A CA 1
ATOM 729 C C . GLU A 1 93 ? 7.134 2.440 9.828 1.00 92.25 93 GLU A C 1
ATOM 731 O O . GLU A 1 93 ? 7.863 3.111 10.559 1.00 92.25 93 GLU A O 1
ATOM 736 N N . ASN A 1 94 ? 6.233 2.994 9.015 1.00 87.44 94 ASN A N 1
ATOM 737 C CA . ASN A 1 94 ? 5.960 4.425 8.889 1.00 87.44 94 ASN A CA 1
ATOM 738 C C . ASN A 1 94 ? 4.695 4.847 9.659 1.00 87.44 94 ASN A C 1
ATOM 740 O O . ASN A 1 94 ? 4.233 5.977 9.506 1.00 87.44 94 ASN A O 1
ATOM 744 N N . ALA A 1 95 ? 4.131 3.968 10.497 1.00 82.62 95 ALA A N 1
ATOM 745 C CA . ALA A 1 95 ? 2.838 4.230 11.105 1.00 82.62 95 ALA A CA 1
ATOM 746 C C . ALA A 1 95 ? 2.851 5.433 12.038 1.00 82.62 95 ALA A C 1
ATOM 748 O O . ALA A 1 95 ? 3.739 5.598 12.881 1.00 82.62 95 ALA A O 1
ATOM 749 N N . SER A 1 96 ? 1.816 6.254 11.914 1.00 71.00 96 SER A N 1
ATOM 750 C CA . SER A 1 96 ? 1.618 7.436 12.739 1.00 71.00 96 SER A CA 1
ATOM 751 C C . SER A 1 96 ? 0.208 7.431 13.303 1.00 71.00 96 SER A C 1
ATOM 753 O O . SER A 1 96 ? -0.758 7.246 12.567 1.00 71.00 96 SER A O 1
ATOM 755 N N . LEU A 1 97 ? 0.080 7.671 14.607 1.00 65.12 97 LEU A N 1
ATOM 756 C CA . LEU A 1 97 ? -1.228 7.836 15.240 1.00 65.12 97 LEU A CA 1
ATOM 757 C C . LEU A 1 97 ? -1.927 9.120 14.768 1.00 65.12 97 LEU A C 1
ATOM 759 O O . LEU A 1 97 ? -3.146 9.190 14.817 1.00 65.12 97 LEU A O 1
ATOM 763 N N . THR A 1 98 ? -1.192 10.135 14.305 1.00 67.81 98 THR A N 1
ATOM 764 C CA . THR A 1 98 ? -1.791 11.412 13.878 1.00 67.81 98 THR A CA 1
ATOM 765 C C . THR A 1 98 ? -2.235 11.406 12.424 1.00 67.81 98 THR A C 1
ATOM 767 O O . THR A 1 98 ? -3.208 12.072 12.086 1.00 67.81 98 THR A O 1
ATOM 770 N N . GLU A 1 99 ? -1.516 10.675 11.576 1.00 68.81 99 GLU A N 1
ATOM 771 C CA . GLU A 1 99 ? -1.713 10.681 10.121 1.00 68.81 99 GLU A CA 1
ATOM 772 C C . GLU A 1 99 ? -2.222 9.344 9.587 1.00 68.81 99 GLU A C 1
ATOM 774 O O . GLU A 1 99 ? -2.487 9.233 8.400 1.00 68.81 99 GLU A O 1
ATOM 779 N N . SER A 1 100 ? -2.363 8.329 10.442 1.00 80.38 100 SER A N 1
ATOM 780 C CA . SER A 1 100 ? -2.921 7.021 10.077 1.00 80.38 100 SER A CA 1
ATOM 781 C C . SER A 1 100 ? -2.203 6.371 8.884 1.00 80.38 100 SER A C 1
ATOM 783 O O . SER A 1 100 ? -2.829 5.764 8.014 1.00 80.38 100 SER A O 1
ATOM 785 N N . ARG A 1 101 ? -0.876 6.534 8.831 1.00 85.94 101 ARG A N 1
ATOM 786 C CA . ARG A 1 101 ? -0.015 6.073 7.736 1.00 85.94 101 ARG A CA 1
ATOM 787 C C . ARG A 1 101 ? 0.299 4.582 7.836 1.00 85.94 101 ARG A C 1
ATOM 789 O O . ARG A 1 101 ? 0.504 4.048 8.921 1.00 85.94 101 ARG A O 1
ATOM 796 N N . ALA A 1 102 ? 0.392 3.908 6.703 1.00 88.88 102 ALA A N 1
ATOM 797 C CA . ALA A 1 102 ? 0.947 2.563 6.611 1.00 88.88 102 ALA A CA 1
ATOM 798 C C . ALA A 1 102 ? 1.714 2.412 5.296 1.00 88.88 102 ALA A C 1
ATOM 800 O O . ALA A 1 102 ? 1.547 3.217 4.377 1.00 88.88 102 ALA A O 1
ATOM 801 N N . ARG A 1 103 ? 2.550 1.382 5.197 1.00 92.44 103 ARG A N 1
ATOM 802 C CA . ARG A 1 103 ? 3.218 1.009 3.952 1.00 92.44 103 ARG A CA 1
ATOM 803 C C . ARG A 1 103 ? 2.521 -0.194 3.342 1.00 92.44 103 ARG A C 1
ATOM 805 O O . ARG A 1 103 ? 2.196 -1.154 4.039 1.00 92.44 103 ARG A O 1
ATOM 812 N N . VAL A 1 104 ? 2.305 -0.148 2.034 1.00 91.62 104 VAL A N 1
ATOM 813 C CA . VAL A 1 104 ? 1.858 -1.286 1.234 1.00 91.62 104 VAL A CA 1
ATOM 814 C C . VAL A 1 104 ? 3.015 -1.747 0.362 1.00 91.62 104 VAL A C 1
ATOM 816 O O . VAL A 1 104 ? 3.642 -0.962 -0.341 1.00 91.62 104 VAL A O 1
ATOM 819 N N . THR A 1 105 ? 3.293 -3.046 0.416 1.00 93.25 105 THR A N 1
ATOM 820 C CA . THR A 1 105 ? 4.260 -3.716 -0.452 1.00 93.25 105 THR A CA 1
ATOM 821 C C . THR A 1 105 ? 3.523 -4.625 -1.425 1.00 93.25 105 THR A C 1
ATOM 823 O O . THR A 1 105 ? 2.768 -5.506 -1.005 1.00 93.25 105 THR A O 1
ATOM 826 N N . LEU A 1 106 ? 3.788 -4.447 -2.714 1.00 90.62 106 LEU A N 1
ATOM 827 C CA . LEU A 1 106 ? 3.278 -5.259 -3.813 1.00 90.62 106 LEU A CA 1
ATOM 828 C C . LEU A 1 106 ? 4.463 -5.940 -4.510 1.00 90.62 106 LEU A C 1
ATOM 830 O O . LEU A 1 106 ? 5.305 -5.252 -5.084 1.00 90.62 106 LEU A O 1
ATOM 834 N N . PRO A 1 107 ? 4.586 -7.275 -4.462 1.00 91.56 107 PRO A N 1
ATOM 835 C CA . PRO A 1 107 ? 5.623 -7.957 -5.226 1.00 91.56 107 PRO A CA 1
ATOM 836 C C . PRO A 1 107 ? 5.298 -7.884 -6.719 1.00 91.56 107 PRO A C 1
ATOM 838 O O . PRO A 1 107 ? 4.150 -8.085 -7.108 1.00 91.56 107 PRO A O 1
ATOM 841 N N . ILE A 1 108 ? 6.302 -7.649 -7.557 1.00 90.88 108 ILE A N 1
ATOM 842 C CA . ILE A 1 108 ? 6.169 -7.734 -9.009 1.00 90.88 108 ILE A CA 1
ATOM 843 C C . ILE A 1 108 ? 6.466 -9.182 -9.403 1.00 90.88 108 ILE A C 1
ATOM 845 O O . ILE A 1 108 ? 7.599 -9.655 -9.315 1.00 90.88 108 ILE A O 1
ATOM 849 N N . THR A 1 109 ? 5.424 -9.923 -9.769 1.00 88.69 109 THR A N 1
ATOM 850 C CA . THR A 1 109 ? 5.482 -11.385 -9.919 1.00 88.69 109 THR A CA 1
ATOM 851 C C . THR A 1 109 ? 5.799 -11.830 -11.341 1.00 88.69 109 THR A C 1
ATOM 853 O O . THR A 1 109 ? 6.334 -12.926 -11.521 1.00 88.69 109 THR A O 1
ATOM 856 N N . ALA A 1 110 ? 5.494 -10.994 -12.334 1.00 88.56 110 ALA A N 1
ATOM 857 C CA . ALA A 1 110 ? 5.763 -11.256 -13.741 1.00 88.56 110 ALA A CA 1
ATOM 858 C C . ALA A 1 110 ? 5.860 -9.958 -14.556 1.00 88.56 110 ALA A C 1
ATOM 860 O O . ALA A 1 110 ? 5.564 -8.867 -14.065 1.00 88.56 110 ALA A O 1
ATOM 861 N N . GLY A 1 111 ? 6.256 -10.115 -15.818 1.00 89.69 111 GLY A N 1
ATOM 862 C CA . GLY A 1 111 ? 6.308 -9.063 -16.824 1.00 89.69 111 GLY A CA 1
ATOM 863 C C . GLY A 1 111 ? 7.720 -8.775 -17.314 1.00 89.69 111 GLY A C 1
ATOM 864 O O . GLY A 1 111 ? 8.650 -9.568 -17.139 1.00 89.69 111 GLY A O 1
ATOM 865 N N . LEU A 1 112 ? 7.863 -7.639 -17.978 1.00 90.94 112 LEU A N 1
ATOM 866 C CA . LEU A 1 112 ? 9.097 -7.192 -18.596 1.00 90.94 112 LEU A CA 1
ATOM 867 C C . LEU A 1 112 ? 9.187 -5.677 -18.482 1.00 90.94 112 LEU A C 1
ATOM 869 O O . LEU A 1 112 ? 8.235 -4.980 -18.823 1.00 90.94 112 LEU A O 1
ATOM 873 N N . ALA A 1 113 ? 10.344 -5.172 -18.074 1.00 91.50 113 ALA A N 1
ATOM 874 C CA . ALA A 1 113 ? 10.646 -3.756 -18.179 1.00 91.50 113 ALA A CA 1
ATOM 875 C C . ALA A 1 113 ? 11.892 -3.552 -19.045 1.00 91.50 113 ALA A C 1
ATOM 877 O O . ALA A 1 113 ? 12.919 -4.193 -18.827 1.00 91.50 113 ALA A O 1
ATOM 878 N N . ILE A 1 114 ? 11.786 -2.704 -20.065 1.00 90.50 114 ILE A N 1
ATOM 879 C CA . ILE A 1 114 ? 12.840 -2.453 -21.048 1.00 90.50 114 ILE A CA 1
ATOM 880 C C . ILE A 1 114 ? 13.221 -0.981 -20.994 1.00 90.50 114 ILE A C 1
ATOM 882 O O . ILE A 1 114 ? 12.388 -0.119 -21.271 1.00 90.50 114 ILE A O 1
ATOM 886 N N . LEU A 1 115 ? 14.492 -0.706 -20.714 1.00 88.06 115 LEU A N 1
ATOM 887 C CA . LEU A 1 115 ? 15.075 0.619 -20.888 1.00 88.06 115 LEU A CA 1
ATOM 888 C C . LEU A 1 115 ? 15.701 0.700 -22.280 1.00 88.06 115 LEU A C 1
ATOM 890 O O . LEU A 1 115 ? 16.574 -0.105 -22.618 1.00 88.06 115 LEU A O 1
ATOM 894 N N . LYS A 1 116 ? 15.274 1.667 -23.091 1.00 87.19 116 LYS A N 1
ATOM 895 C CA . LYS A 1 116 ? 15.803 1.898 -24.442 1.00 87.19 116 LYS A CA 1
ATOM 896 C C . LYS A 1 116 ? 16.042 3.382 -24.709 1.00 87.19 116 LYS A C 1
ATOM 898 O O . LYS A 1 116 ? 15.425 4.230 -24.080 1.00 87.19 116 LYS A O 1
ATOM 903 N N . SER A 1 117 ? 16.895 3.703 -25.672 1.00 82.94 117 SER A N 1
ATOM 904 C CA . SER A 1 117 ? 17.034 5.057 -26.223 1.00 82.94 117 SER A CA 1
ATOM 905 C C . SER A 1 117 ? 16.700 5.048 -27.709 1.00 82.94 117 SER A C 1
ATOM 907 O O . SER A 1 117 ? 17.164 4.173 -28.445 1.00 82.94 117 SER A O 1
ATOM 909 N N . GLU A 1 118 ? 15.914 6.025 -28.157 1.00 79.62 118 GLU A N 1
ATOM 910 C CA . GLU A 1 118 ? 15.533 6.191 -29.566 1.00 79.62 118 GLU A CA 1
ATOM 911 C C . GLU A 1 118 ? 15.770 7.644 -30.031 1.00 79.62 118 GLU A C 1
ATOM 913 O O . GLU A 1 118 ? 14.809 8.350 -30.332 1.00 79.62 118 GLU A O 1
ATOM 918 N N . PRO A 1 119 ? 17.032 8.118 -30.080 1.00 76.75 119 PRO A N 1
ATOM 919 C CA . PRO A 1 119 ? 17.343 9.487 -30.487 1.00 76.75 119 PRO A CA 1
ATOM 920 C C . PRO A 1 119 ? 16.987 9.747 -31.959 1.00 76.75 119 PRO A C 1
ATOM 922 O O . PRO A 1 119 ? 17.175 8.886 -32.825 1.00 76.75 119 PRO A O 1
ATOM 925 N N . VAL A 1 120 ? 16.513 10.959 -32.263 1.00 74.69 120 VAL A N 1
ATOM 926 C CA . VAL A 1 120 ? 16.180 11.373 -33.637 1.00 74.69 120 VAL A CA 1
ATOM 927 C C . VAL A 1 120 ? 17.449 11.386 -34.493 1.00 74.69 120 VAL A C 1
ATOM 929 O O . VAL A 1 120 ? 18.402 12.097 -34.192 1.00 74.69 120 VAL A O 1
ATOM 932 N N . GLY A 1 121 ? 17.467 10.585 -35.562 1.00 75.62 121 GLY A N 1
ATOM 933 C CA . GLY A 1 121 ? 18.616 10.465 -36.469 1.00 75.62 121 GLY A CA 1
ATOM 934 C C . GLY A 1 121 ? 19.779 9.611 -35.943 1.00 75.62 121 GLY A C 1
ATOM 935 O O . GLY A 1 121 ? 20.802 9.521 -36.617 1.00 75.62 121 GLY A O 1
ATOM 936 N N . GLY A 1 122 ? 19.635 8.977 -34.772 1.00 74.44 122 GLY A N 1
ATOM 937 C CA . GLY A 1 122 ? 20.641 8.091 -34.182 1.00 74.44 122 GLY A CA 1
ATOM 938 C C . GLY A 1 122 ? 20.222 6.617 -34.142 1.00 74.44 122 GLY A C 1
ATOM 939 O O . GLY A 1 122 ? 19.135 6.234 -34.577 1.00 74.44 122 GLY A O 1
ATOM 940 N N . PHE A 1 123 ? 21.100 5.768 -33.602 1.00 75.94 123 PHE A N 1
ATOM 941 C CA . PHE A 1 123 ? 20.822 4.340 -33.445 1.00 75.94 123 PHE A CA 1
ATOM 942 C C . PHE A 1 123 ? 19.929 4.074 -32.233 1.00 75.94 123 PHE A C 1
ATOM 944 O O . PHE A 1 123 ? 20.154 4.600 -31.142 1.00 75.94 123 PHE A O 1
ATOM 951 N N . LYS A 1 124 ? 18.938 3.199 -32.418 1.00 82.94 124 LYS A N 1
ATOM 952 C CA . LYS A 1 124 ? 18.142 2.667 -31.312 1.00 82.94 124 LYS A CA 1
ATOM 953 C C . LYS A 1 124 ? 18.994 1.703 -30.495 1.00 82.94 124 LYS A C 1
ATOM 955 O O . LYS A 1 124 ? 19.616 0.810 -31.066 1.00 82.94 124 LYS A O 1
ATOM 960 N N . ALA A 1 125 ? 18.976 1.850 -29.177 1.00 82.00 125 ALA A N 1
ATOM 961 C CA . ALA A 1 125 ? 19.694 0.963 -28.269 1.00 82.00 125 ALA A CA 1
ATOM 962 C C . ALA A 1 125 ? 18.764 0.459 -27.166 1.00 82.00 125 ALA A C 1
ATOM 964 O O . ALA A 1 125 ? 17.926 1.207 -26.664 1.00 82.00 125 ALA A O 1
ATOM 965 N N . ILE A 1 126 ? 18.921 -0.811 -26.793 1.00 84.75 126 ILE A N 1
ATOM 966 C CA . ILE A 1 126 ? 18.326 -1.384 -25.585 1.00 84.75 126 ILE A CA 1
ATOM 967 C C . ILE A 1 126 ? 19.424 -1.399 -24.527 1.00 84.75 126 ILE A C 1
ATOM 969 O O . ILE A 1 126 ? 20.453 -2.039 -24.724 1.00 84.75 126 ILE A O 1
ATOM 973 N N . HIS A 1 127 ? 19.194 -0.695 -23.424 1.00 81.56 127 HIS A N 1
ATOM 974 C CA . HIS A 1 127 ? 20.153 -0.565 -22.326 1.00 81.56 127 HIS A CA 1
ATOM 975 C C . HIS A 1 127 ? 19.947 -1.635 -21.261 1.00 81.56 127 HIS A C 1
ATOM 977 O O . HIS A 1 127 ? 20.912 -2.136 -20.694 1.00 81.56 127 HIS A O 1
ATOM 983 N N . SER A 1 128 ? 18.693 -2.007 -20.994 1.00 82.19 128 SER A N 1
ATOM 984 C CA . SER A 1 128 ? 18.370 -3.008 -19.977 1.00 82.19 128 SER A CA 1
ATOM 985 C C . SER A 1 128 ? 17.070 -3.739 -20.290 1.00 82.19 128 SER A C 1
ATOM 987 O O . SER A 1 128 ? 16.138 -3.164 -20.855 1.00 82.19 128 SER A O 1
ATOM 989 N N . ILE A 1 129 ? 17.018 -5.015 -19.904 1.00 84.25 129 ILE A N 1
ATOM 990 C CA . ILE A 1 129 ? 15.823 -5.856 -19.929 1.00 84.25 129 ILE A CA 1
ATOM 991 C C . ILE A 1 129 ? 15.698 -6.517 -18.557 1.00 84.25 129 ILE A C 1
ATOM 993 O O . ILE A 1 129 ? 16.473 -7.410 -18.217 1.00 84.25 129 ILE A O 1
ATOM 997 N N . MET A 1 130 ? 14.693 -6.105 -17.795 1.00 82.94 130 MET A N 1
ATOM 998 C CA . MET A 1 130 ? 14.391 -6.638 -16.475 1.00 82.94 130 MET A CA 1
ATOM 999 C C . MET A 1 130 ? 13.204 -7.592 -16.550 1.00 82.94 130 MET A C 1
ATOM 1001 O O . MET A 1 130 ? 12.142 -7.232 -17.060 1.00 82.94 130 MET A O 1
ATOM 1005 N N . ARG A 1 131 ? 13.376 -8.807 -16.026 1.00 82.94 131 ARG A N 1
ATOM 1006 C CA . ARG A 1 131 ? 12.314 -9.815 -15.906 1.00 82.94 131 ARG A CA 1
ATOM 1007 C C . ARG A 1 131 ? 12.080 -10.124 -14.431 1.00 82.94 131 ARG A C 1
ATOM 1009 O O . ARG A 1 131 ? 12.865 -10.881 -13.858 1.00 82.94 131 ARG A O 1
ATOM 1016 N N . PRO A 1 132 ? 11.032 -9.557 -13.815 1.00 76.00 132 PRO A N 1
ATOM 1017 C CA . PRO A 1 132 ? 10.621 -9.932 -12.471 1.00 76.00 132 PRO A CA 1
ATOM 1018 C C . PRO A 1 132 ? 10.394 -11.447 -12.374 1.00 76.00 132 PRO A C 1
ATOM 1020 O O . PRO A 1 132 ? 9.735 -12.036 -13.231 1.00 76.00 132 PRO A O 1
ATOM 1023 N N . ASN A 1 133 ? 10.957 -12.086 -11.345 1.00 67.94 133 ASN A N 1
ATOM 1024 C CA . ASN A 1 133 ? 10.751 -13.502 -11.047 1.00 67.94 133 ASN A CA 1
ATOM 1025 C C . ASN A 1 133 ? 10.093 -13.661 -9.664 1.00 67.94 133 ASN A C 1
ATOM 1027 O O . ASN A 1 133 ? 10.480 -13.031 -8.690 1.00 67.94 133 ASN A O 1
ATOM 1031 N N . GLY A 1 134 ? 9.056 -14.490 -9.551 1.00 61.34 134 GLY A N 1
ATOM 1032 C CA . GLY A 1 134 ? 8.140 -14.434 -8.400 1.00 61.34 134 GLY A CA 1
ATOM 1033 C C . GLY A 1 134 ? 8.715 -14.762 -7.009 1.00 61.34 134 GLY A C 1
ATOM 1034 O O . GLY A 1 134 ? 8.070 -14.438 -6.016 1.00 61.34 134 GLY A O 1
ATOM 1035 N N . ALA A 1 135 ? 9.890 -15.394 -6.892 1.00 62.66 135 ALA A N 1
ATOM 1036 C CA . ALA A 1 135 ? 10.429 -15.839 -5.596 1.00 62.66 135 ALA A CA 1
ATOM 1037 C C . ALA A 1 135 ? 11.287 -14.781 -4.870 1.00 62.66 135 ALA A C 1
ATOM 1039 O O . ALA A 1 135 ? 11.239 -14.690 -3.645 1.00 62.66 135 ALA A O 1
ATOM 1040 N N . ALA A 1 136 ? 12.053 -13.979 -5.614 1.00 70.00 136 ALA A N 1
ATOM 1041 C CA . ALA A 1 136 ? 12.924 -12.920 -5.089 1.00 70.00 136 ALA A CA 1
ATOM 1042 C C . ALA A 1 136 ? 12.840 -11.649 -5.951 1.00 70.00 136 ALA A C 1
ATOM 1044 O O . ALA A 1 136 ? 13.798 -10.886 -6.052 1.00 70.00 136 ALA A O 1
ATOM 1045 N N . GLY A 1 137 ? 11.697 -11.470 -6.611 1.00 81.56 137 GLY A N 1
ATOM 1046 C CA . GLY A 1 137 ? 11.480 -10.408 -7.571 1.00 81.56 137 GLY A CA 1
ATOM 1047 C C . GLY A 1 137 ? 11.384 -9.026 -6.934 1.00 81.56 137 GLY A C 1
ATOM 1048 O O . GLY A 1 137 ? 11.201 -8.902 -5.715 1.00 81.56 137 GLY A O 1
ATOM 1049 N N . PRO A 1 138 ? 11.474 -7.995 -7.785 1.00 91.56 138 PRO A N 1
ATOM 1050 C CA . PRO A 1 138 ? 11.346 -6.617 -7.365 1.00 91.56 138 PRO A CA 1
ATOM 1051 C C . PRO A 1 138 ? 9.966 -6.347 -6.767 1.00 91.56 138 PRO A C 1
ATOM 1053 O O . PRO A 1 138 ? 9.000 -7.096 -6.952 1.00 91.56 138 PRO A O 1
ATOM 1056 N N . ARG A 1 139 ? 9.876 -5.262 -6.016 1.00 93.50 139 ARG A N 1
ATOM 1057 C CA . ARG A 1 139 ? 8.705 -4.840 -5.267 1.00 93.50 139 ARG A CA 1
ATOM 1058 C C . ARG A 1 139 ? 8.363 -3.408 -5.631 1.00 93.50 139 ARG A C 1
ATOM 1060 O O . ARG A 1 139 ? 9.214 -2.598 -5.994 1.00 93.50 139 ARG A O 1
ATOM 1067 N N . LEU A 1 140 ? 7.082 -3.119 -5.508 1.00 92.50 140 LEU A N 1
ATOM 1068 C CA . LEU A 1 140 ? 6.539 -1.781 -5.492 1.00 92.50 140 LEU A CA 1
ATOM 1069 C C . LEU A 1 140 ? 6.138 -1.475 -4.050 1.00 92.50 140 LEU A C 1
ATOM 1071 O O . LEU A 1 140 ? 5.389 -2.235 -3.428 1.00 92.50 140 LEU A O 1
ATOM 1075 N N . TRP A 1 141 ? 6.655 -0.377 -3.523 1.00 93.75 141 TRP A N 1
ATOM 1076 C CA . TRP A 1 141 ? 6.228 0.202 -2.261 1.00 93.75 141 TRP A CA 1
ATOM 1077 C C . TRP A 1 141 ? 5.405 1.444 -2.541 1.00 93.75 141 TRP A C 1
ATOM 1079 O O . TRP A 1 141 ? 5.678 2.186 -3.480 1.00 93.75 141 TRP A O 1
ATOM 1089 N N . LEU A 1 142 ? 4.392 1.648 -1.717 1.00 90.44 142 LEU A N 1
ATOM 1090 C CA . LEU A 1 142 ? 3.605 2.866 -1.690 1.00 90.44 142 LEU A CA 1
ATOM 1091 C C . LEU A 1 142 ? 3.136 3.096 -0.261 1.00 90.44 142 LEU A C 1
ATOM 1093 O O . LEU A 1 142 ? 2.859 2.145 0.482 1.00 90.44 142 LEU A O 1
ATOM 1097 N N . ASP A 1 143 ? 3.050 4.355 0.123 1.00 88.75 143 ASP A N 1
ATOM 1098 C CA . ASP A 1 143 ? 2.511 4.727 1.412 1.00 88.75 143 ASP A CA 1
ATOM 1099 C C . ASP A 1 143 ? 1.037 5.096 1.280 1.00 88.75 143 ASP A C 1
ATOM 1101 O O . ASP A 1 143 ? 0.576 5.648 0.282 1.00 88.75 143 ASP A O 1
ATOM 1105 N N . VAL A 1 144 ? 0.278 4.769 2.320 1.00 83.31 144 VAL A N 1
ATOM 1106 C CA . VAL A 1 144 ? -1.171 4.930 2.338 1.00 83.31 144 VAL A CA 1
ATOM 1107 C C . VAL A 1 144 ? -1.585 5.653 3.597 1.00 83.31 144 VAL A C 1
ATOM 1109 O O . VAL A 1 144 ? -1.051 5.409 4.678 1.00 83.31 144 VAL A O 1
ATOM 1112 N N . THR A 1 145 ? -2.578 6.520 3.457 1.00 79.06 145 THR A N 1
ATOM 1113 C CA . THR A 1 145 ? -3.273 7.120 4.591 1.00 79.06 145 THR A CA 1
ATOM 1114 C C . THR A 1 145 ? -4.594 6.392 4.773 1.00 79.06 145 THR A C 1
ATOM 1116 O O . THR A 1 145 ? -5.468 6.468 3.909 1.00 79.06 145 THR A O 1
ATOM 1119 N N . LEU A 1 146 ? -4.762 5.696 5.895 1.00 74.19 146 LEU A N 1
ATOM 1120 C CA . LEU A 1 146 ? -6.045 5.098 6.243 1.00 74.19 146 LEU A CA 1
ATOM 1121 C C . LEU A 1 146 ? -6.969 6.223 6.706 1.00 74.19 146 LEU A C 1
ATOM 1123 O O . LEU A 1 146 ? -6.798 6.768 7.796 1.00 74.19 146 LEU A O 1
ATOM 1127 N N . LYS A 1 147 ? -7.924 6.591 5.852 1.00 65.88 147 LYS A N 1
ATOM 1128 C CA . LYS A 1 147 ? -8.954 7.577 6.177 1.00 65.88 147 LYS A CA 1
ATOM 1129 C C . LYS A 1 147 ? -10.228 6.885 6.634 1.00 65.88 147 LYS A C 1
ATOM 1131 O O . LYS A 1 147 ? -10.551 5.781 6.198 1.00 65.88 147 LYS A O 1
ATOM 1136 N N . ASP A 1 148 ? -10.978 7.597 7.461 1.00 59.22 148 ASP A N 1
ATOM 1137 C CA . ASP A 1 148 ? -12.392 7.322 7.662 1.00 59.22 148 ASP A CA 1
ATOM 1138 C C . ASP A 1 148 ? -13.065 7.504 6.294 1.00 59.22 148 ASP A C 1
ATOM 1140 O O . ASP A 1 148 ? -13.003 8.595 5.718 1.00 59.22 148 ASP A O 1
ATOM 1144 N N . ALA A 1 149 ? -13.638 6.445 5.715 1.00 44.56 149 ALA A N 1
ATOM 1145 C CA . ALA A 1 149 ? -14.449 6.615 4.515 1.00 44.56 149 ALA A CA 1
ATOM 1146 C C . ALA A 1 149 ? -15.580 7.600 4.857 1.00 44.56 149 ALA A C 1
ATOM 1148 O O . ALA A 1 149 ? -16.212 7.424 5.903 1.00 44.56 149 ALA A O 1
ATOM 1149 N N . PRO A 1 150 ? -15.829 8.647 4.046 1.00 34.28 150 PRO A N 1
ATOM 1150 C CA . PRO A 1 150 ? -16.912 9.582 4.303 1.00 34.28 150 PRO A CA 1
ATOM 1151 C C . PRO A 1 150 ? -18.241 8.841 4.167 1.00 34.28 150 PRO A C 1
ATOM 1153 O O . PRO A 1 150 ? -18.782 8.669 3.083 1.00 34.28 150 PRO A O 1
ATOM 1156 N N . GLY A 1 151 ? -18.738 8.375 5.299 1.00 35.34 151 GLY A N 1
ATOM 1157 C CA . GLY A 1 151 ? -20.047 7.790 5.475 1.00 35.34 151 GLY A CA 1
ATOM 1158 C C . GLY A 1 151 ? -20.366 7.950 6.945 1.00 35.34 151 GLY A C 1
ATOM 1159 O O . GLY A 1 151 ? -19.764 7.291 7.794 1.00 35.34 151 GLY A O 1
ATOM 1160 N N . GLY A 1 152 ? -21.277 8.869 7.267 1.00 36.12 152 GLY A N 1
ATOM 1161 C CA . GLY A 1 152 ? -21.969 8.784 8.547 1.00 36.12 152 GLY A CA 1
ATOM 1162 C C . GLY A 1 152 ? -22.494 7.358 8.697 1.00 36.12 152 GLY A C 1
ATOM 1163 O O . GLY A 1 152 ? -22.828 6.711 7.704 1.00 36.12 152 GLY A O 1
ATOM 1164 N N . VAL A 1 153 ? -22.540 6.844 9.922 1.00 46.66 153 VAL A N 1
ATOM 1165 C CA . VAL A 1 153 ? -22.885 5.439 10.199 1.00 46.66 153 VAL A CA 1
ATOM 1166 C C . VAL A 1 153 ? -24.337 5.084 9.797 1.00 46.66 153 VAL A C 1
ATOM 1168 O O . VAL A 1 153 ? -24.807 3.984 10.052 1.00 46.66 153 VAL A O 1
ATOM 1171 N N . ASP A 1 154 ? -25.043 5.975 9.104 1.00 42.72 154 ASP A N 1
ATOM 1172 C CA . ASP A 1 154 ? -26.349 5.746 8.494 1.00 42.72 154 ASP A CA 1
ATOM 1173 C C . ASP A 1 154 ? -26.271 4.925 7.187 1.00 42.72 154 ASP A C 1
ATOM 1175 O O . ASP A 1 154 ? -27.235 4.246 6.836 1.00 42.72 154 ASP A O 1
ATOM 1179 N N . GLU A 1 155 ? -25.113 4.872 6.516 1.00 47.88 155 GLU A N 1
ATOM 1180 C CA . GLU A 1 155 ? -24.847 3.961 5.393 1.00 47.88 155 GLU A CA 1
ATOM 1181 C C . GLU A 1 155 ? -23.735 2.989 5.796 1.00 47.88 155 GLU A C 1
ATOM 1183 O O . GLU A 1 155 ? -22.573 3.375 5.813 1.00 47.88 155 GLU A O 1
ATOM 1188 N N . VAL A 1 156 ? -24.097 1.752 6.180 1.00 50.66 156 VAL A N 1
ATOM 1189 C CA . VAL A 1 156 ? -23.213 0.595 6.484 1.00 50.66 156 VAL A CA 1
ATOM 1190 C C . VAL A 1 156 ? -21.740 0.994 6.642 1.00 50.66 156 VAL A C 1
ATOM 1192 O O . VAL A 1 156 ? -20.999 0.979 5.662 1.00 50.66 156 VAL A O 1
ATOM 1195 N N . GLY A 1 157 ? -21.313 1.379 7.849 1.00 59.88 157 GLY A N 1
ATOM 1196 C CA . GLY A 1 157 ? -19.980 1.946 8.075 1.00 59.88 157 GLY A CA 1
ATOM 1197 C C . GLY A 1 157 ? -18.868 0.976 7.664 1.00 59.88 157 GLY A C 1
ATOM 1198 O O . GLY A 1 157 ? -18.492 0.090 8.431 1.00 59.88 157 GLY A O 1
ATOM 1199 N N . LYS A 1 158 ? -18.346 1.096 6.441 1.00 65.69 158 LYS A N 1
ATOM 1200 C CA . LYS A 1 158 ? -17.249 0.257 5.950 1.00 65.69 158 LYS A CA 1
ATOM 1201 C C . LYS A 1 158 ? -15.925 0.872 6.371 1.00 65.69 158 LYS A C 1
ATOM 1203 O O . LYS A 1 158 ? -15.664 2.048 6.152 1.00 65.69 158 LYS A O 1
ATOM 1208 N N . VAL A 1 159 ? -15.064 0.040 6.932 1.00 66.31 159 VAL A N 1
ATOM 1209 C CA . VAL A 1 159 ? -13.683 0.388 7.241 1.00 66.31 159 VAL A CA 1
ATOM 1210 C C . VAL A 1 159 ? -12.879 0.024 6.009 1.00 66.31 159 VAL A C 1
ATOM 1212 O O . VAL A 1 159 ? -12.639 -1.158 5.752 1.00 66.31 159 VAL A O 1
ATOM 1215 N N . THR A 1 160 ? -12.509 1.023 5.218 1.00 67.06 160 THR A N 1
ATOM 1216 C CA . THR A 1 160 ? -11.777 0.823 3.967 1.00 67.06 160 THR A CA 1
ATOM 1217 C C . THR A 1 160 ? -10.359 1.356 4.080 1.00 67.06 160 THR A C 1
ATOM 1219 O O . THR A 1 160 ? -10.145 2.490 4.494 1.00 67.06 160 THR A O 1
ATOM 1222 N N . ILE A 1 161 ? -9.389 0.559 3.654 1.00 65.38 161 ILE A N 1
ATOM 1223 C CA . ILE A 1 161 ? -8.122 1.080 3.162 1.00 65.38 161 ILE A CA 1
ATOM 1224 C C . ILE A 1 161 ? -8.399 1.571 1.744 1.00 65.38 161 ILE A C 1
ATOM 1226 O O . ILE A 1 161 ? -8.659 0.767 0.845 1.00 65.38 161 ILE A O 1
ATOM 1230 N N . ASP A 1 162 ? -8.366 2.885 1.570 1.00 64.75 162 ASP A N 1
ATOM 1231 C CA . ASP A 1 162 ? -8.439 3.519 0.263 1.00 64.75 162 ASP A CA 1
ATOM 1232 C C . ASP A 1 162 ? -7.024 3.886 -0.201 1.00 64.75 162 ASP A C 1
ATOM 1234 O O . ASP A 1 162 ? -6.404 4.826 0.297 1.00 64.75 162 ASP A O 1
ATOM 1238 N N . LEU A 1 163 ? -6.496 3.106 -1.143 1.00 62.75 163 LEU A N 1
ATOM 1239 C CA . LEU A 1 163 ? -5.206 3.347 -1.780 1.00 62.75 163 LEU A CA 1
ATOM 1240 C C . LEU A 1 163 ? -5.286 4.484 -2.819 1.00 62.75 163 LEU A C 1
ATOM 1242 O O . LEU A 1 163 ? -4.257 4.845 -3.370 1.00 62.75 163 LEU A O 1
ATOM 1246 N N . SER A 1 164 ? -6.449 5.093 -3.094 1.00 61.34 164 SER A N 1
ATOM 1247 C CA . SER A 1 164 ? -6.569 6.188 -4.079 1.00 61.34 164 SER A CA 1
ATOM 1248 C C . SER A 1 164 ? -5.815 7.461 -3.699 1.00 61.34 164 SER A C 1
ATOM 1250 O O . SER A 1 164 ? -5.541 8.311 -4.544 1.00 61.34 164 SER A O 1
ATOM 1252 N N . GLN A 1 165 ? -5.458 7.587 -2.423 1.00 66.12 165 GLN A N 1
ATOM 1253 C CA . GLN A 1 165 ? -4.655 8.674 -1.869 1.00 66.12 165 GLN A CA 1
ATOM 1254 C C . GLN A 1 165 ? -3.222 8.223 -1.562 1.00 66.12 165 GLN A C 1
ATOM 1256 O O . GLN A 1 165 ? -2.570 8.799 -0.691 1.00 66.12 165 GLN A O 1
ATOM 1261 N N . MET A 1 166 ? -2.755 7.159 -2.217 1.00 76.94 166 MET A N 1
ATOM 1262 C CA . MET A 1 166 ? -1.385 6.688 -2.065 1.00 76.94 166 MET A CA 1
ATOM 1263 C C . MET A 1 166 ? -0.375 7.698 -2.608 1.00 76.94 166 MET A C 1
ATOM 1265 O O . MET A 1 166 ? -0.588 8.372 -3.620 1.00 76.94 166 MET A O 1
ATOM 1269 N N . ASP A 1 167 ? 0.752 7.761 -1.922 1.00 81.94 167 ASP A N 1
ATOM 1270 C CA . ASP A 1 167 ? 1.899 8.588 -2.254 1.00 81.94 167 ASP A CA 1
ATOM 1271 C C . ASP A 1 167 ? 3.189 7.796 -1.969 1.00 81.94 167 ASP A C 1
ATOM 1273 O O . ASP A 1 167 ? 3.145 6.596 -1.697 1.00 81.94 167 ASP A O 1
ATOM 1277 N N . ASP A 1 168 ? 4.344 8.451 -2.100 1.00 88.00 168 ASP A N 1
ATOM 1278 C CA . ASP A 1 168 ? 5.665 7.847 -1.858 1.00 88.00 168 ASP A CA 1
ATOM 1279 C C . ASP A 1 168 ? 5.873 6.509 -2.595 1.00 88.00 168 ASP A C 1
ATOM 1281 O O . ASP A 1 168 ? 6.318 5.513 -2.026 1.00 88.00 168 ASP A O 1
ATOM 1285 N N . PHE A 1 169 ? 5.505 6.475 -3.881 1.00 90.88 169 PHE A N 1
ATOM 1286 C CA . PHE A 1 169 ? 5.783 5.321 -4.729 1.00 90.88 169 PHE A CA 1
ATOM 1287 C C . PHE A 1 169 ? 7.289 5.087 -4.809 1.00 90.88 169 PHE A C 1
ATOM 1289 O O . PHE A 1 169 ? 8.051 6.015 -5.091 1.00 90.88 169 PHE A O 1
ATOM 1296 N N . ASP A 1 170 ? 7.702 3.835 -4.636 1.00 93.56 170 ASP A N 1
ATOM 1297 C CA . ASP A 1 170 ? 9.090 3.417 -4.772 1.00 93.56 170 ASP A CA 1
ATOM 1298 C C . ASP A 1 170 ? 9.218 1.992 -5.314 1.00 93.56 170 ASP A C 1
ATOM 1300 O O . ASP A 1 17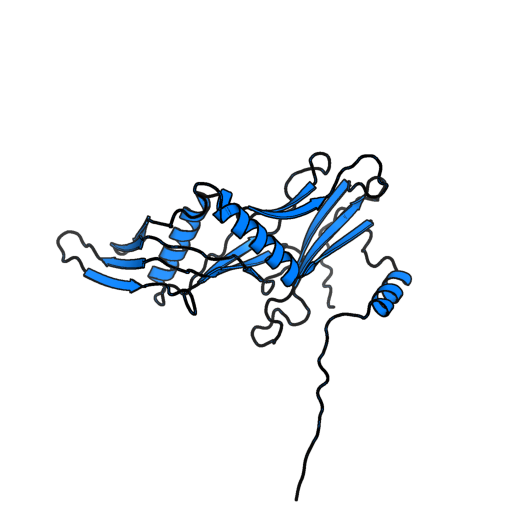0 ? 8.313 1.171 -5.169 1.00 93.56 170 ASP A O 1
ATOM 1304 N N . THR A 1 171 ? 10.351 1.672 -5.936 1.00 93.00 171 THR A N 1
ATOM 1305 C CA . THR A 1 171 ? 10.615 0.337 -6.475 1.00 93.00 171 THR A CA 1
ATOM 1306 C C . THR A 1 171 ? 12.106 0.033 -6.572 1.00 93.00 171 THR A C 1
ATOM 1308 O O . THR A 1 171 ? 12.917 0.911 -6.850 1.00 93.00 171 THR A O 1
ATOM 1311 N N . ASP A 1 172 ? 12.456 -1.239 -6.390 1.00 92.38 172 ASP A N 1
ATOM 1312 C CA . ASP A 1 172 ? 13.794 -1.801 -6.614 1.00 92.38 172 ASP A CA 1
ATOM 1313 C C . ASP A 1 172 ? 13.903 -2.497 -7.984 1.00 92.38 172 ASP A C 1
ATOM 1315 O O . ASP A 1 172 ? 14.854 -3.233 -8.247 1.00 92.38 172 ASP A O 1
ATOM 1319 N N . LEU A 1 173 ? 12.938 -2.254 -8.881 1.00 89.81 173 LEU A N 1
ATOM 1320 C CA . LEU A 1 173 ? 12.945 -2.771 -10.250 1.00 89.81 173 LEU A CA 1
ATOM 1321 C C . LEU A 1 173 ? 14.151 -2.270 -11.065 1.00 89.81 173 LEU A C 1
ATOM 1323 O O . LEU A 1 173 ? 14.585 -2.947 -11.998 1.00 89.81 173 LEU A O 1
ATOM 1327 N N . PHE A 1 174 ? 14.701 -1.111 -10.699 1.00 88.44 174 PHE A N 1
ATOM 1328 C CA . PHE A 1 174 ? 15.890 -0.517 -11.305 1.00 88.44 174 PHE A CA 1
ATOM 1329 C C . PHE A 1 174 ? 16.866 -0.060 -10.227 1.00 88.44 174 PHE A C 1
ATOM 1331 O O . PHE A 1 174 ? 16.473 0.266 -9.110 1.00 88.44 174 PHE A O 1
ATOM 1338 N N . SER A 1 175 ? 18.148 -0.008 -10.583 1.00 86.38 175 SER A N 1
ATOM 1339 C CA . SER A 1 175 ? 19.206 0.508 -9.712 1.00 86.38 175 SER A CA 1
ATOM 1340 C C . SER A 1 175 ? 19.609 1.944 -10.043 1.00 86.38 175 SER A C 1
ATOM 1342 O O . SER A 1 175 ? 20.221 2.605 -9.207 1.00 86.38 175 SER A O 1
ATOM 1344 N N . ASP A 1 176 ? 19.332 2.424 -11.260 1.00 88.12 176 ASP A N 1
ATOM 1345 C CA . ASP A 1 176 ? 19.688 3.779 -11.673 1.00 88.12 176 ASP A CA 1
ATOM 1346 C C . ASP A 1 176 ? 18.605 4.800 -11.262 1.00 88.12 176 ASP A C 1
ATOM 1348 O O . ASP A 1 176 ? 17.410 4.538 -11.432 1.00 88.12 176 ASP A O 1
ATOM 1352 N N . PRO A 1 177 ? 18.989 5.982 -10.743 1.00 88.75 177 PRO A N 1
ATOM 1353 C CA . PRO A 1 177 ? 18.030 6.955 -10.218 1.00 88.75 177 PRO A CA 1
ATOM 1354 C C . PRO A 1 177 ? 16.989 7.438 -11.235 1.00 88.75 177 PRO A C 1
ATOM 1356 O O . PRO A 1 177 ? 15.831 7.635 -10.872 1.00 88.75 177 PRO A O 1
ATOM 1359 N N . VAL A 1 178 ? 17.381 7.616 -12.500 1.00 88.38 178 VAL A N 1
ATOM 1360 C CA . VAL A 1 178 ? 16.496 8.140 -13.552 1.00 88.38 178 VAL A CA 1
ATOM 1361 C C . VAL A 1 178 ? 15.381 7.142 -13.864 1.00 88.38 178 VAL A C 1
ATOM 1363 O O . VAL A 1 178 ? 14.207 7.513 -13.866 1.00 88.38 178 VAL A O 1
ATOM 1366 N N . SER A 1 179 ? 15.710 5.862 -14.060 1.00 89.38 179 SER A N 1
ATOM 1367 C CA . SER A 1 179 ? 14.697 4.826 -14.298 1.00 89.38 179 SER A CA 1
ATOM 1368 C C . SER A 1 179 ? 13.810 4.602 -13.080 1.00 89.38 179 SER A C 1
ATOM 1370 O O . SER A 1 179 ? 12.616 4.375 -13.254 1.00 89.38 179 SER A O 1
ATOM 1372 N N . VAL A 1 180 ? 14.348 4.722 -11.860 1.00 91.50 180 VAL A N 1
ATOM 1373 C CA . VAL A 1 180 ? 13.535 4.680 -10.634 1.00 91.50 180 VAL A CA 1
ATOM 1374 C C . VAL A 1 180 ? 12.521 5.827 -10.622 1.00 91.50 180 VAL A C 1
ATOM 1376 O O . VAL A 1 180 ? 11.336 5.568 -10.435 1.00 91.50 180 VAL A O 1
ATOM 1379 N N . ILE A 1 181 ? 12.932 7.073 -10.886 1.00 92.00 181 ILE A N 1
ATOM 1380 C CA . ILE A 1 181 ? 12.017 8.231 -10.941 1.00 92.00 181 ILE A CA 1
ATOM 1381 C C . ILE A 1 181 ? 10.914 8.015 -11.986 1.00 92.00 181 ILE A C 1
ATOM 1383 O O . ILE A 1 181 ? 9.732 8.171 -11.676 1.00 92.00 181 ILE A O 1
ATOM 1387 N N . ASN A 1 182 ? 11.282 7.585 -13.193 1.00 92.12 182 ASN A N 1
ATOM 1388 C CA . ASN A 1 182 ? 10.317 7.334 -14.263 1.00 92.12 182 ASN A CA 1
ATOM 1389 C C . ASN A 1 182 ? 9.370 6.174 -13.926 1.00 92.12 182 ASN A C 1
ATOM 1391 O O . ASN A 1 182 ? 8.170 6.258 -14.173 1.00 92.12 182 ASN A O 1
ATOM 1395 N N . ALA A 1 183 ? 9.875 5.096 -13.322 1.00 92.12 183 ALA A N 1
ATOM 1396 C CA . ALA A 1 183 ? 9.042 3.979 -12.888 1.00 92.12 183 ALA A CA 1
ATOM 1397 C C . ALA A 1 183 ? 8.038 4.405 -11.809 1.00 92.12 183 ALA A C 1
ATOM 1399 O O . ALA A 1 183 ? 6.873 4.015 -11.877 1.00 92.12 183 ALA A O 1
ATOM 1400 N N . ARG A 1 184 ? 8.461 5.234 -10.845 1.00 93.12 184 ARG A N 1
ATOM 1401 C CA . ARG A 1 184 ? 7.575 5.785 -9.807 1.00 93.12 184 ARG A CA 1
ATOM 1402 C C . ARG A 1 184 ? 6.428 6.584 -10.425 1.00 93.12 184 ARG A C 1
ATOM 1404 O O . ARG A 1 184 ? 5.275 6.352 -10.070 1.00 93.12 184 ARG A O 1
ATOM 1411 N N . GLU A 1 185 ? 6.727 7.468 -11.377 1.00 92.38 185 GLU A N 1
ATOM 1412 C CA . GLU A 1 185 ? 5.703 8.280 -12.048 1.00 92.38 185 GLU A CA 1
ATOM 1413 C C . GLU A 1 185 ? 4.771 7.434 -12.929 1.00 92.38 185 GLU A C 1
ATOM 1415 O O . GLU A 1 185 ? 3.552 7.634 -12.923 1.00 92.38 185 GLU A O 1
ATOM 1420 N N . PHE A 1 186 ? 5.322 6.435 -13.626 1.00 92.50 186 PHE A N 1
ATOM 1421 C CA . PHE A 1 186 ? 4.539 5.475 -14.398 1.00 92.50 186 PHE A CA 1
ATOM 1422 C C . PHE A 1 186 ? 3.539 4.723 -13.515 1.00 92.50 186 PHE A C 1
ATOM 1424 O O . PHE A 1 186 ? 2.339 4.766 -13.781 1.00 92.50 186 PHE A O 1
ATOM 1431 N N . PHE A 1 187 ? 4.001 4.074 -12.438 1.00 90.81 187 PHE A N 1
ATOM 1432 C CA . PHE A 1 187 ? 3.113 3.313 -11.557 1.00 90.81 187 PHE A CA 1
ATOM 1433 C C . PHE A 1 187 ? 2.084 4.210 -10.874 1.00 90.81 187 PHE A C 1
ATOM 1435 O O . PHE A 1 187 ? 0.916 3.837 -10.804 1.00 90.81 187 PHE A O 1
ATOM 1442 N N . LYS A 1 188 ? 2.467 5.414 -10.444 1.00 89.56 188 LYS A N 1
ATOM 1443 C CA . LYS A 1 188 ? 1.521 6.390 -9.895 1.00 89.56 188 LYS A CA 1
ATOM 1444 C C . LYS A 1 188 ? 0.400 6.722 -10.885 1.00 89.56 188 LYS A C 1
ATOM 1446 O O . LYS A 1 188 ? -0.773 6.716 -10.511 1.00 89.56 188 LYS A O 1
ATOM 1451 N N . THR A 1 189 ? 0.755 6.970 -12.145 1.00 89.94 189 THR A N 1
ATOM 1452 C CA . THR A 1 189 ? -0.202 7.292 -13.212 1.00 89.94 189 THR A CA 1
ATOM 1453 C C . THR A 1 189 ? -1.087 6.100 -13.566 1.00 89.94 189 THR A C 1
ATOM 1455 O O . THR A 1 189 ? -2.299 6.258 -13.698 1.00 89.94 189 THR A O 1
ATOM 1458 N N . GLU A 1 190 ? -0.508 4.907 -13.705 1.00 87.38 190 GLU A N 1
ATOM 1459 C CA . GLU A 1 190 ? -1.264 3.699 -14.041 1.00 87.38 190 GLU A CA 1
ATOM 1460 C C . GLU A 1 190 ? -2.225 3.302 -12.934 1.00 87.38 190 GLU A C 1
ATOM 1462 O O . GLU A 1 190 ? -3.396 3.043 -13.200 1.00 87.38 190 GLU A O 1
ATOM 1467 N N . PHE A 1 191 ? -1.784 3.333 -11.677 1.00 83.00 191 PHE A N 1
ATOM 1468 C CA . PHE A 1 191 ? -2.684 3.023 -10.581 1.00 83.00 191 PHE A CA 1
ATOM 1469 C C . PHE A 1 191 ? -3.887 3.962 -10.575 1.00 83.00 191 PHE A C 1
ATOM 1471 O O . PHE A 1 191 ? -4.999 3.470 -10.421 1.00 83.00 191 PHE A O 1
ATOM 1478 N N . ALA A 1 192 ? -3.702 5.271 -10.791 1.00 83.81 192 ALA A N 1
ATOM 1479 C CA . ALA A 1 192 ? -4.794 6.248 -10.817 1.00 83.81 192 ALA A CA 1
ATOM 1480 C C . ALA A 1 192 ? -5.893 5.934 -11.856 1.00 83.81 192 ALA A C 1
ATOM 1482 O O . ALA A 1 192 ? -7.038 6.344 -11.670 1.00 83.81 192 ALA A O 1
ATOM 1483 N N . LYS A 1 193 ? -5.575 5.179 -12.916 1.00 83.88 1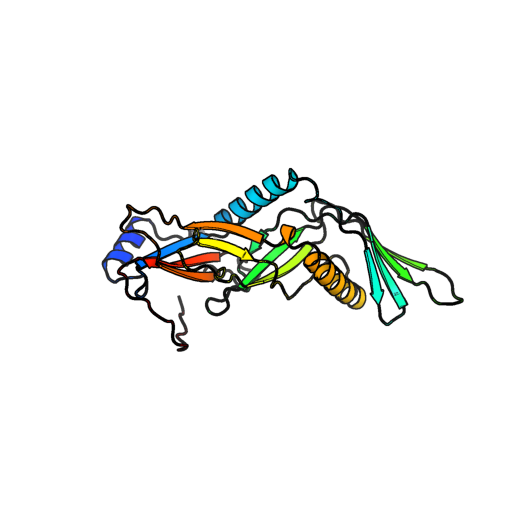93 LYS A N 1
ATOM 1484 C CA . LYS A 1 193 ? -6.541 4.724 -13.933 1.00 83.88 193 LYS A CA 1
ATOM 1485 C C . LYS A 1 193 ? -7.362 3.507 -13.492 1.00 83.88 193 LYS A C 1
ATOM 1487 O O . LYS A 1 193 ? -8.384 3.223 -14.109 1.00 83.88 193 LYS A O 1
ATOM 1492 N N . HIS A 1 194 ? -6.926 2.819 -12.438 1.00 77.38 194 HIS A N 1
ATOM 1493 C CA . HIS A 1 194 ? -7.459 1.543 -11.963 1.00 77.38 194 HIS A CA 1
ATOM 1494 C C . HIS A 1 194 ? -7.932 1.614 -10.495 1.00 77.38 194 HIS A C 1
ATOM 1496 O O . HIS A 1 194 ? -7.356 0.962 -9.615 1.00 77.38 194 HIS A O 1
ATOM 1502 N N . PRO A 1 195 ? -8.975 2.408 -10.181 1.00 73.38 195 PRO A N 1
ATOM 1503 C CA . PRO A 1 195 ? -9.484 2.574 -8.814 1.00 73.38 195 PRO A CA 1
ATOM 1504 C C . PRO A 1 195 ? -9.956 1.260 -8.159 1.00 73.38 195 PRO A C 1
ATOM 1506 O O . PRO A 1 195 ? -9.923 1.112 -6.939 1.00 73.38 195 PRO A O 1
ATOM 1509 N N . GLU A 1 196 ? -10.337 0.253 -8.943 1.00 69.62 196 GLU A N 1
ATOM 1510 C CA . GLU A 1 196 ? -10.710 -1.082 -8.466 1.00 69.62 196 GLU A CA 1
ATOM 1511 C C . GLU A 1 196 ? -9.559 -1.833 -7.767 1.00 69.62 196 GLU A C 1
ATOM 1513 O O . GLU A 1 196 ? -9.786 -2.637 -6.847 1.00 69.62 196 GLU A O 1
ATOM 1518 N N . LEU A 1 197 ? -8.312 -1.538 -8.152 1.00 67.50 197 LEU A N 1
ATOM 1519 C CA . LEU A 1 197 ? -7.105 -2.079 -7.520 1.00 67.50 197 LEU A CA 1
ATOM 1520 C C . LEU A 1 197 ? -6.832 -1.422 -6.161 1.00 67.50 197 LEU A C 1
ATOM 1522 O O . LEU A 1 197 ? -6.068 -1.958 -5.355 1.00 67.50 197 LEU A O 1
ATOM 1526 N N . GLN A 1 198 ? -7.479 -0.286 -5.892 1.00 71.81 198 GLN A N 1
ATOM 1527 C CA . GLN A 1 198 ? -7.104 0.622 -4.821 1.00 71.81 198 GLN A CA 1
ATOM 1528 C C . GLN A 1 198 ? -7.915 0.456 -3.533 1.00 71.81 198 GLN A C 1
ATOM 1530 O O . GLN A 1 198 ? -7.481 0.928 -2.497 1.00 71.81 198 GLN A O 1
ATOM 1535 N N . VAL A 1 199 ? -9.069 -0.213 -3.526 1.00 76.38 199 VAL A N 1
ATOM 1536 C CA . VAL A 1 199 ? -9.918 -0.246 -2.314 1.00 76.38 199 VAL A CA 1
ATOM 1537 C C . VAL A 1 199 ? -9.935 -1.628 -1.665 1.00 76.38 199 VAL A C 1
ATOM 1539 O O . VAL A 1 199 ? -10.282 -2.615 -2.313 1.00 76.38 199 VAL A O 1
ATOM 1542 N N . TYR A 1 200 ? -9.601 -1.708 -0.374 1.00 78.88 200 TYR A N 1
ATOM 1543 C CA . TYR A 1 200 ? -9.690 -2.927 0.441 1.00 78.88 200 TYR A CA 1
ATOM 1544 C C . TYR A 1 200 ? -10.523 -2.673 1.700 1.00 78.88 200 TYR A C 1
ATOM 1546 O O . TYR A 1 200 ? -10.278 -1.731 2.440 1.00 78.88 200 TYR A O 1
ATOM 1554 N N . ILE A 1 201 ? -11.495 -3.532 1.986 1.00 79.12 201 ILE A N 1
ATOM 1555 C CA . ILE A 1 201 ? -12.385 -3.448 3.149 1.00 79.12 201 ILE A CA 1
ATOM 1556 C C . ILE A 1 201 ? -11.797 -4.282 4.296 1.00 79.12 201 ILE A C 1
ATOM 1558 O O . ILE A 1 201 ? -11.654 -5.495 4.176 1.00 79.12 201 ILE A O 1
ATOM 1562 N N . LEU A 1 202 ? -11.463 -3.658 5.424 1.00 75.44 202 LEU A N 1
ATOM 1563 C CA . LEU A 1 202 ? -11.002 -4.360 6.631 1.00 75.44 202 LEU A CA 1
ATOM 1564 C C . LEU A 1 202 ? -12.145 -4.774 7.561 1.00 75.44 202 LEU A C 1
ATOM 1566 O O . LEU A 1 202 ? -11.969 -5.627 8.424 1.00 75.44 202 LEU A O 1
ATOM 1570 N N . GLY A 1 203 ? -13.320 -4.175 7.412 1.00 71.69 203 GLY A N 1
ATOM 1571 C CA . GLY A 1 203 ? -14.474 -4.531 8.221 1.00 71.69 203 GLY A CA 1
ATOM 1572 C C . GLY A 1 203 ? -15.701 -3.720 7.857 1.00 71.69 203 GLY A C 1
ATOM 1573 O O . GLY A 1 203 ? -15.619 -2.703 7.171 1.00 71.69 203 GLY A O 1
ATOM 1574 N N . THR A 1 204 ? -16.849 -4.180 8.332 1.00 70.19 204 THR A N 1
ATOM 1575 C CA . THR A 1 204 ? -18.127 -3.484 8.201 1.00 70.19 204 THR A CA 1
ATOM 1576 C C . THR A 1 204 ? -18.743 -3.354 9.580 1.00 70.19 204 THR A C 1
ATOM 1578 O O . THR A 1 204 ? -18.971 -4.359 10.256 1.00 70.19 204 THR A O 1
ATOM 1581 N N . LEU A 1 205 ? -19.007 -2.126 10.002 1.00 67.62 205 LEU A N 1
ATOM 1582 C CA . LEU A 1 205 ? -19.778 -1.841 11.195 1.00 67.62 205 LEU A CA 1
ATOM 1583 C C . LEU A 1 205 ? -21.260 -2.005 10.850 1.00 67.62 205 LEU A C 1
ATOM 1585 O O . LEU A 1 205 ? -21.788 -1.334 9.963 1.00 67.62 205 LEU A O 1
ATOM 1589 N N . SER A 1 206 ? -21.908 -2.956 11.519 1.00 63.97 206 SER A N 1
ATOM 1590 C CA . SER A 1 206 ? -23.332 -3.225 11.339 1.00 63.97 206 SER A CA 1
ATOM 1591 C C . SER A 1 206 ? -24.166 -2.144 12.017 1.00 63.97 206 SER A C 1
ATOM 1593 O O . SER A 1 206 ? -23.866 -1.724 13.133 1.00 63.97 206 SER A O 1
ATOM 1595 N N . THR A 1 207 ? -25.236 -1.732 11.347 1.00 60.06 207 THR A N 1
ATOM 1596 C CA . THR A 1 207 ? -26.186 -0.718 11.817 1.00 60.06 207 THR A CA 1
ATOM 1597 C C . THR A 1 207 ? -27.511 -1.332 12.265 1.00 60.06 207 THR A C 1
ATOM 1599 O O . THR A 1 207 ? -28.496 -0.609 12.404 1.00 60.06 207 THR A O 1
ATOM 1602 N N . GLN A 1 208 ? -27.564 -2.660 12.458 1.00 58.53 208 GLN A N 1
ATOM 1603 C CA . GLN A 1 208 ? -28.813 -3.348 12.790 1.00 58.53 208 GLN A CA 1
ATOM 1604 C C . GLN A 1 208 ? -29.501 -2.720 14.013 1.00 58.53 208 GLN A C 1
ATOM 1606 O O . GLN A 1 208 ? -28.875 -2.474 15.045 1.00 58.53 208 GLN A O 1
ATOM 1611 N N . ALA A 1 209 ? -30.799 -2.454 13.838 1.00 51.78 209 ALA A N 1
ATOM 1612 C CA . ALA A 1 209 ? -31.602 -1.513 14.617 1.00 51.78 209 ALA A CA 1
ATOM 1613 C C . ALA A 1 209 ? -31.854 -1.911 16.084 1.00 51.78 209 ALA A C 1
ATOM 1615 O O . ALA A 1 209 ? -32.273 -1.064 16.865 1.00 51.78 209 ALA A O 1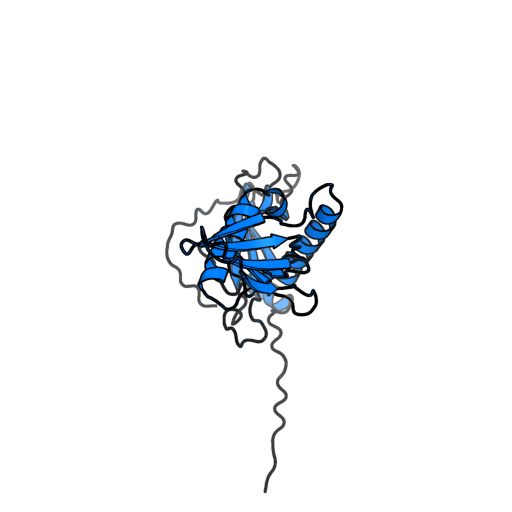
ATOM 1616 N N . ASP A 1 210 ? -31.544 -3.150 16.474 1.00 55.53 210 ASP A N 1
ATOM 1617 C CA . ASP A 1 210 ? -31.898 -3.703 17.790 1.00 55.53 210 ASP A CA 1
ATOM 1618 C C . ASP A 1 210 ? -30.700 -3.889 18.739 1.00 55.53 210 ASP A C 1
ATOM 1620 O O . ASP A 1 210 ? -30.789 -4.625 19.722 1.00 55.53 210 ASP A O 1
ATOM 1624 N N . SER A 1 211 ? -29.558 -3.241 18.475 1.00 57.69 211 SER A N 1
ATOM 1625 C CA . SER A 1 211 ? -28.388 -3.341 19.357 1.00 57.69 211 SER A CA 1
ATOM 1626 C C . SER A 1 211 ? -28.034 -2.005 20.010 1.00 57.69 211 SER A C 1
ATOM 1628 O O . SER A 1 211 ? -27.862 -0.991 19.339 1.00 57.69 211 SER A O 1
ATOM 1630 N N . SER A 1 212 ? -27.800 -2.030 21.325 1.00 64.81 212 SER A N 1
ATOM 1631 C CA . SER A 1 212 ? -27.155 -0.941 22.080 1.00 64.81 212 SER A CA 1
ATOM 1632 C C . SER A 1 212 ? -25.714 -0.650 21.627 1.00 64.81 212 SER A C 1
ATOM 1634 O O . SER A 1 212 ? -25.064 0.243 22.159 1.00 64.81 212 SER A O 1
ATOM 1636 N N . LEU A 1 213 ? -25.206 -1.411 20.652 1.00 71.56 213 LEU A N 1
ATOM 1637 C CA . LEU A 1 213 ? -23.872 -1.312 20.075 1.00 71.56 213 LEU A CA 1
ATOM 1638 C C . LEU A 1 213 ? -23.891 -0.702 18.671 1.00 71.56 213 LEU A C 1
ATOM 1640 O O . LEU A 1 213 ? -22.931 -0.880 17.921 1.00 71.56 213 LEU A O 1
ATOM 1644 N N . LYS A 1 214 ? -24.956 0.025 18.306 1.00 76.75 214 LYS A N 1
ATOM 1645 C CA . LYS A 1 214 ? -25.006 0.751 17.039 1.00 76.75 214 LYS A CA 1
ATOM 1646 C C . LYS A 1 214 ? -23.939 1.856 17.042 1.00 76.75 214 LYS A C 1
ATOM 1648 O O . LYS A 1 214 ? -24.010 2.763 17.876 1.00 76.75 214 LYS A O 1
ATOM 1653 N N . PRO A 1 215 ? -22.935 1.800 16.151 1.00 76.62 215 PRO A N 1
ATOM 1654 C CA . PRO A 1 215 ? -21.950 2.862 16.058 1.00 76.62 215 PRO A CA 1
ATOM 1655 C C . PRO A 1 215 ? -22.599 4.145 15.526 1.00 76.62 215 PRO A C 1
ATOM 1657 O O . PRO A 1 215 ? -23.475 4.104 14.672 1.00 76.62 215 PRO A O 1
ATOM 1660 N N . LYS A 1 216 ? -22.155 5.292 16.034 1.00 76.12 216 LYS A N 1
ATOM 1661 C CA . LYS A 1 216 ? -22.538 6.639 15.584 1.00 76.12 216 LYS A CA 1
ATOM 1662 C C . LYS A 1 216 ? -21.398 7.321 14.835 1.00 76.12 216 LYS A C 1
ATOM 1664 O O . LYS A 1 216 ? -21.620 8.049 13.873 1.00 76.12 216 LYS A O 1
ATOM 1669 N N . PHE A 1 217 ? -20.171 7.111 15.302 1.00 74.12 217 PHE A N 1
ATOM 1670 C CA . PHE A 1 217 ? -18.968 7.714 14.744 1.00 74.12 217 PHE A CA 1
ATOM 1671 C C . PHE A 1 217 ? -17.782 6.780 14.962 1.00 74.12 217 PHE A C 1
ATOM 1673 O O . PHE A 1 217 ? -17.717 6.099 15.985 1.00 74.12 217 PHE A O 1
ATOM 1680 N N . PHE A 1 218 ? -16.831 6.756 14.033 1.00 76.88 218 PHE A N 1
ATOM 1681 C CA . PHE A 1 218 ? -15.568 6.063 14.243 1.00 76.88 218 PHE A CA 1
ATOM 1682 C C . PHE A 1 218 ? -14.394 6.851 13.666 1.00 76.88 218 PHE A C 1
ATOM 1684 O O . PHE A 1 218 ? -14.578 7.686 12.785 1.00 76.88 218 PHE A O 1
ATOM 1691 N N . LYS A 1 219 ? -13.196 6.569 14.184 1.00 78.12 219 LYS A N 1
ATOM 1692 C CA . LYS A 1 219 ? -11.914 7.041 13.656 1.00 78.12 219 LYS A CA 1
ATOM 1693 C C . LYS A 1 219 ? -10.947 5.892 13.450 1.00 78.12 219 LYS A C 1
ATOM 1695 O O . LYS A 1 219 ? -10.829 5.029 14.319 1.00 78.12 219 LYS A O 1
ATOM 1700 N N . VAL A 1 220 ? -10.219 5.925 12.343 1.00 79.25 220 VAL A N 1
ATOM 1701 C CA . VAL A 1 220 ? -9.192 4.951 11.982 1.00 79.25 220 VAL A CA 1
ATOM 1702 C C . VAL A 1 220 ? -7.805 5.536 12.222 1.00 79.25 220 VAL A C 1
ATOM 1704 O O . VAL A 1 220 ? -7.456 6.615 11.744 1.00 79.25 220 VAL A O 1
ATOM 1707 N N . HIS A 1 221 ? -6.991 4.772 12.938 1.00 82.19 221 HIS A N 1
ATOM 1708 C CA . HIS A 1 221 ? -5.594 5.055 13.211 1.00 82.19 221 HIS A CA 1
ATOM 1709 C C . HIS A 1 221 ? -4.712 3.852 12.903 1.00 82.19 221 HIS A C 1
ATOM 1711 O O . HIS A 1 221 ? -5.162 2.710 12.810 1.00 82.19 221 HIS A O 1
ATOM 1717 N N . THR A 1 222 ? -3.421 4.117 12.761 1.00 85.88 222 THR A N 1
ATOM 1718 C CA . THR A 1 222 ? -2.389 3.093 12.591 1.00 85.88 222 THR A CA 1
ATOM 1719 C C . THR A 1 222 ? -1.401 3.181 13.734 1.00 85.88 222 THR A C 1
ATOM 1721 O O . THR A 1 222 ? -0.985 4.279 14.113 1.00 85.88 222 THR A O 1
ATOM 1724 N N . GLN A 1 223 ? -0.976 2.034 14.247 1.00 87.00 223 GLN A N 1
ATOM 1725 C CA . GLN A 1 223 ? -0.016 1.964 15.337 1.00 87.00 223 GLN A CA 1
ATOM 1726 C C . GLN A 1 223 ? 1.053 0.922 15.025 1.00 87.00 223 GLN A C 1
ATOM 1728 O O . GLN A 1 223 ? 0.741 -0.246 14.807 1.00 87.00 223 GLN A O 1
ATOM 1733 N N . ALA A 1 224 ? 2.318 1.338 15.029 1.00 89.62 224 ALA A N 1
ATOM 1734 C CA . ALA A 1 224 ? 3.438 0.404 15.012 1.00 89.62 224 ALA A CA 1
ATOM 1735 C C . ALA A 1 224 ? 3.497 -0.347 16.348 1.00 89.62 224 ALA A C 1
ATOM 1737 O O . ALA A 1 224 ? 3.269 0.249 17.404 1.00 89.62 224 ALA A O 1
ATOM 1738 N N . ALA A 1 225 ? 3.839 -1.634 16.317 1.00 89.56 225 ALA A N 1
ATOM 1739 C CA . ALA A 1 225 ? 4.152 -2.358 17.542 1.00 89.56 225 ALA A CA 1
ATOM 1740 C C . ALA A 1 225 ? 5.416 -1.760 18.203 1.00 89.56 225 ALA A C 1
ATOM 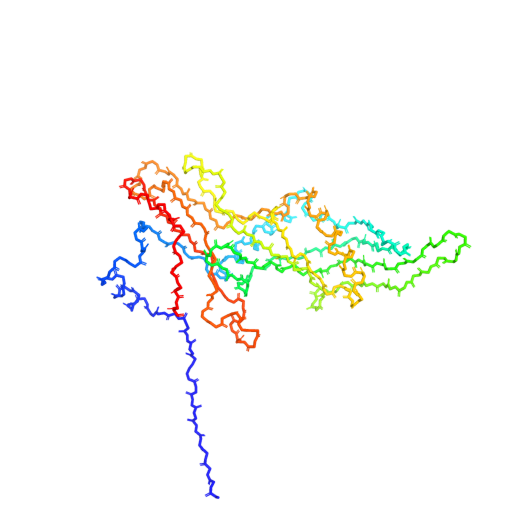1742 O O . ALA A 1 225 ? 6.261 -1.184 17.505 1.00 89.56 225 ALA A O 1
ATOM 1743 N N . PRO A 1 226 ? 5.589 -1.888 19.531 1.00 87.06 226 PRO A N 1
ATOM 1744 C CA . PRO A 1 226 ? 6.787 -1.399 20.208 1.00 87.06 226 PRO A CA 1
ATOM 1745 C C . PRO A 1 226 ? 8.069 -1.923 19.543 1.00 87.06 226 PRO A C 1
ATOM 1747 O O . PRO A 1 226 ? 8.204 -3.116 19.273 1.00 87.06 226 PRO A O 1
ATOM 1750 N N . GLY A 1 227 ? 8.993 -1.018 19.210 1.00 89.06 227 GLY A N 1
ATOM 1751 C CA . GLY A 1 227 ? 10.248 -1.346 18.517 1.00 89.06 227 GLY A CA 1
ATOM 1752 C C . GLY A 1 227 ? 10.130 -1.667 17.017 1.00 89.06 227 GLY A C 1
ATOM 1753 O O . GLY A 1 227 ? 11.145 -1.651 16.325 1.00 89.06 227 GLY A O 1
ATOM 1754 N N . ALA A 1 228 ? 8.924 -1.853 16.466 1.00 91.19 228 ALA A N 1
ATOM 1755 C CA . ALA A 1 228 ? 8.715 -2.305 15.083 1.00 91.19 228 ALA A CA 1
ATOM 1756 C C . ALA A 1 228 ? 9.072 -1.273 13.997 1.00 91.19 228 ALA A C 1
ATOM 1758 O O . ALA A 1 228 ? 9.064 -1.592 12.809 1.00 91.19 228 ALA A O 1
ATOM 1759 N N . LYS A 1 229 ? 9.409 -0.036 14.378 1.00 91.56 229 LYS A N 1
ATOM 1760 C CA . LYS A 1 229 ? 9.948 0.978 13.456 1.00 91.56 229 LYS A CA 1
ATOM 1761 C C . LYS A 1 229 ? 11.450 0.818 13.198 1.00 91.56 229 LYS A C 1
ATOM 1763 O O . LYS A 1 229 ? 11.975 1.380 12.241 1.00 91.56 229 LYS A O 1
ATOM 1768 N N . ILE A 1 230 ? 12.152 0.062 14.043 1.00 92.81 230 ILE A N 1
ATOM 1769 C CA . ILE A 1 230 ? 13.594 -0.154 13.927 1.00 92.81 230 ILE A CA 1
ATOM 1770 C C . ILE A 1 230 ? 13.835 -1.251 12.887 1.00 92.81 230 ILE A C 1
ATOM 1772 O O . ILE A 1 230 ? 13.432 -2.392 13.087 1.00 92.81 230 ILE A O 1
ATOM 1776 N N . ARG A 1 231 ? 14.523 -0.921 11.786 1.00 91.19 231 ARG A N 1
ATOM 1777 C CA . ARG A 1 231 ? 14.766 -1.852 10.662 1.00 91.19 231 ARG A CA 1
ATOM 1778 C C . ARG A 1 231 ? 15.471 -3.151 11.058 1.00 91.19 231 ARG A C 1
ATOM 1780 O O . ARG A 1 231 ? 15.261 -4.169 10.413 1.00 91.19 231 ARG A O 1
ATOM 1787 N N . SER A 1 232 ? 16.311 -3.116 12.090 1.00 93.62 232 SER A N 1
ATOM 1788 C CA . SER A 1 232 ? 17.028 -4.291 12.596 1.00 93.62 232 SER A CA 1
ATOM 1789 C C . SER A 1 232 ? 16.222 -5.130 13.594 1.00 93.62 232 SER A C 1
ATOM 1791 O O . SER A 1 232 ? 16.700 -6.183 14.012 1.00 93.62 232 SER A O 1
ATOM 1793 N N . ALA A 1 233 ? 15.028 -4.687 14.004 1.00 91.75 233 ALA A N 1
ATOM 1794 C CA . ALA A 1 233 ? 14.222 -5.414 14.975 1.00 91.75 233 ALA A CA 1
ATOM 1795 C C . ALA A 1 233 ? 13.546 -6.644 14.335 1.00 91.75 233 ALA A C 1
ATOM 1797 O O . ALA A 1 233 ? 13.051 -6.553 13.209 1.00 91.75 233 ALA A O 1
ATOM 1798 N N . PRO A 1 234 ? 13.440 -7.784 15.048 1.00 91.94 234 PRO A N 1
ATOM 1799 C CA . PRO A 1 234 ? 12.765 -8.980 14.532 1.00 91.94 234 PRO A CA 1
ATOM 1800 C C . PRO A 1 234 ? 11.292 -8.756 14.163 1.00 91.94 234 PRO A C 1
ATOM 1802 O O . PRO A 1 234 ? 10.763 -9.423 13.279 1.00 91.94 234 PRO A O 1
ATOM 1805 N N . ASN A 1 235 ? 10.635 -7.809 14.833 1.00 92.88 235 ASN A N 1
ATOM 1806 C CA . ASN A 1 235 ? 9.246 -7.424 14.602 1.00 92.88 235 ASN A CA 1
ATOM 1807 C C . ASN A 1 235 ? 9.114 -6.215 13.659 1.00 92.88 235 ASN A C 1
ATOM 1809 O O . ASN A 1 235 ? 8.106 -5.512 13.698 1.00 92.88 235 ASN A O 1
ATOM 1813 N N . TYR A 1 236 ? 10.125 -5.921 12.833 1.00 95.00 236 TYR A N 1
ATOM 1814 C CA . TYR A 1 236 ? 10.071 -4.780 11.922 1.00 95.00 236 TYR A CA 1
ATOM 1815 C C . TYR A 1 236 ? 8.803 -4.800 11.047 1.00 95.00 236 TYR A C 1
ATOM 1817 O O . TYR A 1 236 ? 8.407 -5.820 10.463 1.00 95.00 236 TYR A O 1
ATOM 1825 N N . GLY A 1 237 ? 8.137 -3.647 11.000 1.00 93.12 237 GLY A N 1
ATOM 1826 C CA . GLY A 1 237 ? 6.884 -3.444 10.285 1.00 93.12 237 GLY A CA 1
ATOM 1827 C C . GLY A 1 237 ? 5.652 -4.067 10.951 1.00 93.12 237 GLY A C 1
ATOM 1828 O O . GLY A 1 237 ? 4.576 -3.985 10.359 1.00 93.12 237 GLY A O 1
ATOM 1829 N N . ASP A 1 238 ? 5.759 -4.695 12.132 1.00 94.31 238 ASP A N 1
ATOM 1830 C CA . ASP A 1 238 ? 4.588 -5.102 12.918 1.00 94.31 238 ASP A CA 1
ATOM 1831 C C . ASP A 1 238 ? 3.802 -3.894 13.430 1.00 94.31 238 ASP A C 1
ATOM 1833 O O . ASP A 1 238 ? 4.340 -2.833 13.746 1.00 94.31 238 ASP A O 1
ATOM 1837 N N . GLY A 1 239 ? 2.492 -4.079 13.546 1.00 91.38 239 GLY A N 1
ATOM 1838 C CA . GLY A 1 239 ? 1.581 -3.049 14.013 1.00 91.38 239 GLY A CA 1
ATOM 1839 C C . GLY A 1 239 ? 0.128 -3.446 13.825 1.00 91.38 239 GLY A C 1
ATOM 1840 O O . GLY A 1 239 ? -0.190 -4.625 13.620 1.00 91.38 239 GLY A O 1
ATOM 1841 N N . ALA A 1 240 ? -0.750 -2.457 13.921 1.00 89.94 240 ALA A N 1
ATOM 1842 C CA . ALA A 1 240 ? -2.182 -2.644 13.827 1.00 89.94 240 ALA A CA 1
ATOM 1843 C C . ALA A 1 240 ? -2.909 -1.432 13.239 1.00 89.94 240 ALA A C 1
ATOM 1845 O O . ALA A 1 240 ? -2.493 -0.282 13.403 1.00 89.94 240 ALA A O 1
ATOM 1846 N N . VAL A 1 241 ? -4.049 -1.718 12.612 1.00 86.25 241 VAL A N 1
ATOM 1847 C CA . VAL A 1 241 ? -5.111 -0.741 12.370 1.00 86.25 241 VAL A CA 1
ATOM 1848 C C . VAL A 1 241 ? -5.992 -0.703 13.614 1.00 86.25 241 VAL A C 1
ATOM 1850 O O . VAL A 1 241 ? -6.469 -1.744 14.072 1.00 86.25 241 VAL A O 1
ATOM 1853 N N . VAL A 1 242 ? -6.184 0.488 14.166 1.00 84.56 242 VAL A N 1
ATOM 1854 C CA . VAL A 1 242 ? -6.929 0.740 15.400 1.00 84.56 242 VAL A CA 1
ATOM 1855 C C . VAL A 1 242 ? -8.131 1.604 15.066 1.00 84.56 242 VAL A C 1
ATOM 1857 O O . VAL A 1 242 ? -7.989 2.674 14.481 1.00 84.56 242 VAL A O 1
ATOM 1860 N N . LEU A 1 243 ? -9.315 1.137 15.433 1.00 81.56 243 LEU A N 1
ATOM 1861 C CA . LEU A 1 243 ? -10.559 1.857 15.249 1.00 81.56 243 LEU A CA 1
ATOM 1862 C C . LEU A 1 243 ? -11.062 2.295 16.608 1.00 81.56 243 LEU A C 1
ATOM 1864 O O . LEU A 1 243 ? -11.211 1.474 17.511 1.00 81.56 243 LEU A O 1
ATOM 1868 N N . PHE A 1 244 ? -11.372 3.572 16.716 1.00 80.56 244 PHE A N 1
ATOM 1869 C CA . PHE A 1 244 ? -12.023 4.145 17.876 1.00 80.56 244 PHE A CA 1
ATOM 1870 C C . PHE A 1 244 ? -13.471 4.431 17.522 1.00 80.56 244 PHE A C 1
ATOM 1872 O O . PHE A 1 244 ? -13.728 5.066 16.505 1.00 80.56 244 PHE A O 1
ATOM 1879 N N . VAL A 1 245 ? -14.409 3.934 18.320 1.00 80.19 245 VAL A N 1
ATOM 1880 C CA . VAL A 1 245 ? -15.835 3.932 17.990 1.00 80.19 245 VAL A CA 1
ATOM 1881 C C . VAL A 1 245 ? -16.626 4.605 19.106 1.00 80.19 245 VAL A C 1
ATOM 1883 O O . VAL A 1 245 ? -16.445 4.300 20.285 1.00 80.19 245 VAL A O 1
ATOM 1886 N N . THR A 1 246 ? -17.504 5.525 18.720 1.00 81.00 246 THR A N 1
ATOM 1887 C CA . THR A 1 246 ? -18.558 6.099 19.561 1.00 81.00 246 THR A CA 1
ATOM 1888 C C . THR A 1 246 ? -19.879 5.460 19.156 1.00 81.00 246 THR A C 1
ATOM 1890 O O . THR A 1 246 ? -20.197 5.417 17.965 1.00 81.00 246 THR A O 1
ATOM 1893 N N . LEU A 1 247 ? -20.644 4.975 20.124 1.00 81.44 247 LEU A N 1
ATOM 1894 C CA . LEU A 1 247 ? -21.953 4.356 19.936 1.00 81.44 247 LEU A CA 1
ATOM 1895 C C . LEU A 1 247 ? -23.073 5.406 20.004 1.00 81.44 247 LEU A C 1
ATOM 1897 O O . LEU A 1 247 ? -22.874 6.540 20.450 1.00 81.44 247 LEU A O 1
ATOM 1901 N N . GLU A 1 248 ? -24.273 5.052 19.550 1.00 77.38 248 GLU A N 1
ATOM 1902 C CA . GLU A 1 248 ? -25.459 5.875 19.791 1.00 77.38 248 GLU A CA 1
ATOM 1903 C C . GLU A 1 248 ? -25.698 6.050 21.300 1.00 77.38 248 GLU A C 1
ATOM 1905 O O . GLU A 1 248 ? -25.660 5.097 22.072 1.00 77.38 248 GLU A O 1
ATOM 1910 N N . GLY A 1 249 ? -25.907 7.297 21.735 1.00 71.94 249 GLY A N 1
ATOM 1911 C CA . GLY A 1 249 ? -25.994 7.661 23.156 1.00 71.94 249 GLY A CA 1
ATOM 1912 C C . GLY A 1 249 ? -24.649 7.959 23.836 1.00 71.94 249 GLY A C 1
ATOM 1913 O O . GLY A 1 249 ? -24.649 8.505 24.938 1.00 71.94 249 GLY A O 1
ATOM 1914 N N . GLY A 1 250 ? -23.519 7.680 23.177 1.00 66.75 250 GLY A N 1
ATOM 1915 C CA . GLY A 1 250 ? -22.177 8.017 23.656 1.00 66.75 250 GLY A CA 1
ATOM 1916 C C . GLY A 1 250 ? -21.798 9.492 23.464 1.00 66.75 250 GLY A C 1
ATOM 1917 O O . GLY A 1 250 ? -22.335 10.202 22.603 1.00 66.75 250 GLY A O 1
ATOM 1918 N N . LEU A 1 251 ? -20.839 9.972 24.261 1.00 60.38 251 LEU A N 1
ATOM 1919 C CA . LEU A 1 251 ? -20.288 11.325 24.134 1.00 60.38 251 LEU A CA 1
ATOM 1920 C C . LEU A 1 251 ? -19.308 11.373 22.954 1.00 60.38 251 LEU A C 1
ATOM 1922 O O . LEU A 1 251 ? -18.260 10.734 22.969 1.00 60.38 251 LEU A O 1
ATOM 1926 N N . THR A 1 252 ? -19.615 12.160 21.922 1.00 50.94 252 THR A N 1
ATOM 1927 C CA . THR A 1 252 ? -18.693 12.356 20.794 1.00 50.94 252 THR A CA 1
ATOM 1928 C C . THR A 1 252 ? -17.507 13.217 21.230 1.00 50.94 252 THR A C 1
ATOM 1930 O O . THR A 1 252 ? -17.652 14.420 21.449 1.00 50.94 252 THR A O 1
ATOM 1933 N N . VAL A 1 253 ? -16.314 12.626 21.319 1.00 53.56 253 VAL A N 1
ATOM 1934 C CA . VAL A 1 253 ? -15.086 13.376 21.612 1.00 53.56 253 VAL A CA 1
ATOM 1935 C C . VAL A 1 253 ? -14.439 13.832 20.309 1.00 53.56 253 VAL A C 1
ATOM 1937 O O . VAL A 1 253 ? -13.796 13.066 19.590 1.00 53.56 253 VAL A O 1
ATOM 1940 N N . VAL A 1 254 ? -14.578 15.120 19.995 1.00 46.50 254 VAL A N 1
ATOM 1941 C CA . VAL A 1 254 ? -13.791 15.749 18.929 1.00 46.50 254 VAL A CA 1
ATOM 1942 C C . VAL A 1 254 ? -12.363 15.912 19.443 1.00 46.50 254 VAL A C 1
ATOM 1944 O O . VAL A 1 254 ? -12.106 16.704 20.346 1.00 46.50 254 VAL A O 1
ATOM 1947 N N . PHE A 1 255 ? -11.427 15.156 18.868 1.00 42.97 255 PHE A N 1
ATOM 1948 C CA . PHE A 1 255 ? -9.995 15.299 19.142 1.00 42.97 255 PHE A CA 1
ATOM 1949 C C . PHE A 1 255 ? -9.542 16.713 18.728 1.00 42.97 255 PHE A C 1
ATOM 1951 O O . PHE A 1 255 ? -9.260 16.973 17.559 1.00 42.97 255 PHE A O 1
ATOM 1958 N N . GLN A 1 256 ? -9.516 17.652 19.674 1.00 30.98 256 GLN A N 1
ATOM 1959 C CA . GLN A 1 256 ? -8.839 18.933 19.497 1.00 30.98 256 GLN A CA 1
ATOM 1960 C C . GLN A 1 256 ? -7.337 18.649 19.470 1.00 30.98 256 GLN A C 1
ATOM 1962 O O . GLN A 1 256 ? -6.827 17.967 20.358 1.00 30.98 256 GLN A O 1
ATOM 1967 N N . ARG A 1 257 ? -6.639 19.143 18.438 1.00 31.20 257 ARG A N 1
ATOM 1968 C CA . ARG A 1 257 ? -5.181 19.035 18.270 1.00 31.20 257 ARG A CA 1
ATOM 1969 C C . ARG A 1 257 ? -4.464 19.578 19.514 1.00 31.20 257 ARG A C 1
ATOM 1971 O O . ARG A 1 257 ? -4.126 20.755 19.577 1.00 31.20 257 ARG A O 1
ATOM 1978 N N . LYS A 1 258 ? -4.207 18.730 20.505 1.00 27.39 258 LYS A N 1
ATOM 1979 C CA . LYS A 1 258 ? -3.202 18.981 21.533 1.00 27.39 258 LYS A CA 1
ATOM 1980 C C . LYS A 1 258 ? -2.267 17.792 21.576 1.00 27.39 258 LYS A C 1
ATOM 1982 O O . LYS A 1 258 ? -2.657 16.682 21.919 1.00 27.39 258 LYS A O 1
ATOM 1987 N N . THR A 1 259 ? -1.038 18.078 21.167 1.00 33.16 259 THR A N 1
ATOM 1988 C CA . THR A 1 259 ? 0.163 17.264 21.284 1.00 33.16 259 THR A CA 1
ATOM 1989 C C . THR A 1 259 ? 0.212 16.591 22.652 1.00 33.16 259 THR A C 1
ATOM 1991 O O . THR A 1 259 ? 0.542 17.225 23.650 1.00 33.16 259 THR A O 1
ATOM 1994 N N . ALA A 1 260 ? -0.121 15.306 22.698 1.00 26.89 260 ALA A N 1
ATOM 1995 C CA . ALA A 1 260 ? 0.245 14.427 23.792 1.00 26.89 260 ALA A CA 1
ATOM 1996 C C . ALA A 1 260 ? 1.184 13.381 23.195 1.00 26.89 260 ALA A C 1
ATOM 1998 O O . ALA A 1 260 ? 0.769 12.503 22.441 1.00 26.89 260 ALA A O 1
ATOM 1999 N N . ILE A 1 261 ? 2.474 13.552 23.475 1.00 30.39 261 ILE A N 1
ATOM 2000 C CA . ILE A 1 261 ? 3.505 12.553 23.218 1.00 30.39 261 ILE A CA 1
ATOM 2001 C C . ILE A 1 261 ? 3.164 11.375 24.131 1.00 30.39 261 ILE A C 1
ATOM 2003 O O . ILE A 1 261 ? 3.320 11.471 25.346 1.00 30.39 261 ILE A O 1
ATOM 2007 N N . LEU A 1 262 ? 2.625 10.302 23.557 1.00 26.47 262 LEU A N 1
ATOM 2008 C CA . LEU A 1 262 ? 2.407 9.053 24.271 1.00 26.47 262 LEU A CA 1
ATOM 2009 C C . LEU A 1 262 ? 3.631 8.167 24.027 1.00 26.47 262 LEU A C 1
ATOM 2011 O O . LEU A 1 262 ? 3.749 7.521 22.988 1.00 26.47 262 LEU A O 1
ATOM 2015 N N . SER A 1 263 ? 4.561 8.193 24.976 1.00 25.75 263 SER A N 1
ATOM 2016 C CA . SER A 1 263 ? 5.537 7.122 25.144 1.00 25.75 263 SER A CA 1
ATOM 2017 C C . SER A 1 263 ? 4.809 5.962 25.821 1.00 25.75 263 SER A C 1
ATOM 2019 O O . SER A 1 263 ? 4.389 6.100 26.971 1.00 25.75 263 SER A O 1
ATOM 2021 N N . ILE A 1 264 ? 4.623 4.861 25.094 1.00 32.31 264 ILE A N 1
ATOM 2022 C CA . ILE A 1 264 ? 4.351 3.534 25.659 1.00 32.31 264 ILE A CA 1
ATOM 2023 C C . ILE A 1 264 ? 5.552 2.660 25.320 1.00 32.31 264 ILE A C 1
ATOM 2025 O O . ILE A 1 264 ? 5.976 2.719 24.140 1.00 32.31 264 ILE A O 1
#